Protein AF-A0A961IFQ2-F1 (afdb_monomer)

pLDDT: mean 83.04, std 10.74, range [47.03, 95.12]

Foldseek 3Di:
DDAAFLEEEEEAQADPDDDDGQDDPVVPALHSDPLLQVLVQVLVVLVVDGPRRYHYDHLPPPDDDPVDDDPVNVVVVNVVSLVVVLVCCVVNVRQEYEYEQVRLCVQPNDVVLVCQQQVLDWDWDDGDPDTHIYGYHYGSVVLVVLVVQLVVCVVVVVVVSNVVSVVVSVSRSVSSSVSSVVRVVSGD

Solvent-accessible surface area (backbone atoms only — not comparable to full-atom values): 10394 Å² total; per-residue (Å²): 88,82,40,75,48,41,35,33,37,33,29,46,76,72,77,94,59,96,68,84,84,74,81,89,47,69,92,82,22,92,38,86,36,68,71,28,41,55,47,46,37,56,54,39,43,77,73,79,42,54,67,68,38,36,20,43,44,62,54,64,76,64,84,78,55,87,92,77,63,54,78,66,56,52,57,55,48,53,50,49,42,52,50,55,49,42,53,48,32,64,74,64,57,44,63,33,38,43,24,21,38,61,29,21,29,76,73,59,36,61,70,56,26,51,49,18,40,63,70,49,53,65,46,72,42,81,47,89,99,45,70,39,43,32,36,36,32,72,32,43,64,63,51,51,54,48,54,51,50,33,52,54,24,56,77,68,67,37,62,69,61,26,54,52,44,52,53,52,51,53,51,51,52,50,36,48,49,50,37,51,50,56,56,48,67,75,74,110

Radius of gyration: 17.1 Å; Cα contacts (8 Å, |Δi|>4): 254; chains: 1; bounding box: 49×33×41 Å

Secondary structure (DSSP, 8-state):
---SSSEEEEE--S-SSS-PPPPP-TTT-SSSSHHHHHHHHHHHHTTT--GGGSEEEETT-S---TTT--HHHHHHHHHHHHHHHHHHHHHTT--EEEEEHHHHHHHH-HHHHHHHHHH---EEEEETTEEEEEEEE--HHHHHHHHHHHHHHHHTT-HHHHHHHHHHHHHHHHHHHHHHHHHHHTT-

Sequence (188 aa):
RSGRLPVLVLLHNGLLAPGPARLDRSEQFVFGSREEDELFERMVSAVGKTPGDFHFQEYTACHFNADRSLPEDWNERGRNCLTHLNDTIVRENIRLLLVTGPAAVLLLGEEKAHAMATGGEGIRLPLGDGEIPAMAIRSPAALLALENKRRRAGERGNESAYKQIVGQEKVIKKSIVSALRQALQAVE

Nearest PDB structures (foldseek):
  6ajs-assembly1_A  TM=6.721E-01  e=6.226E-05  Mycolicibacterium smegmatis MC2 155
  6l6s-assembly2_B  TM=6.570E-01  e=4.017E-05  Mycolicibacterium smegmatis MC2 155
  8iiq-assembly1_A  TM=6.444E-01  e=7.997E-05  Mycolicibacterium smegmatis MC2 155
  6l6s-assembly1_A  TM=5.651E-01  e=4.277E-05  Mycolicibacterium smegmatis MC2 155
  8iit-assembly1_A  TM=6.177E-01  e=2.468E-04  Mycolicibacterium smegmatis MC2 155

Structure (mmCIF, N/CA/C/O backbone):
data_AF-A0A961IFQ2-F1
#
_entry.id   AF-A0A961IFQ2-F1
#
loop_
_atom_site.group_PDB
_atom_site.id
_atom_site.type_symbol
_atom_site.label_atom_id
_atom_site.label_alt_id
_atom_site.label_comp_id
_atom_site.label_asym_id
_atom_site.label_entity_id
_atom_site.label_seq_id
_atom_site.pdbx_PDB_ins_code
_atom_site.Cartn_x
_atom_site.Cartn_y
_atom_site.Cartn_z
_atom_site.occupancy
_atom_site.B_iso_or_equiv
_atom_site.auth_seq_id
_atom_site.auth_comp_id
_atom_site.auth_asym_id
_atom_site.auth_atom_id
_atom_site.pdbx_PDB_model_num
ATOM 1 N N . ARG A 1 1 ? -2.052 -10.220 9.782 1.00 83.62 1 ARG A N 1
ATOM 2 C CA . ARG A 1 1 ? -0.877 -10.392 10.679 1.00 83.62 1 ARG A CA 1
ATOM 3 C C . ARG A 1 1 ? -0.863 -9.225 11.661 1.00 83.62 1 ARG A C 1
ATOM 5 O O . ARG A 1 1 ? -1.119 -8.116 11.207 1.00 83.62 1 ARG A O 1
ATOM 12 N N . SER A 1 2 ? -0.633 -9.456 12.954 1.00 88.06 2 SER A N 1
ATOM 13 C CA . SER A 1 2 ? -0.650 -8.381 13.963 1.00 88.06 2 SER A CA 1
ATOM 14 C C . SER A 1 2 ? 0.715 -7.706 14.102 1.00 88.06 2 SER A C 1
ATOM 16 O O . SER A 1 2 ? 1.742 -8.372 13.962 1.00 88.06 2 SER A O 1
ATOM 18 N N . GLY A 1 3 ? 0.700 -6.397 14.353 1.00 90.12 3 GLY A N 1
ATOM 19 C CA . GLY A 1 3 ? 1.873 -5.561 14.598 1.00 90.12 3 GLY A CA 1
ATOM 20 C C . GLY A 1 3 ? 1.846 -4.931 15.989 1.00 90.12 3 GLY A C 1
ATOM 21 O O . GLY A 1 3 ? 1.064 -5.330 16.850 1.00 90.12 3 GLY A O 1
ATOM 22 N N . ARG A 1 4 ? 2.739 -3.963 16.216 1.00 91.06 4 ARG A N 1
ATOM 23 C CA . ARG A 1 4 ? 2.884 -3.255 17.503 1.00 91.06 4 ARG A CA 1
ATOM 24 C C . ARG A 1 4 ? 2.329 -1.835 17.471 1.00 91.06 4 ARG A C 1
ATOM 26 O O . ARG A 1 4 ? 1.892 -1.328 18.498 1.00 91.06 4 ARG A O 1
ATOM 33 N N . LEU A 1 5 ? 2.407 -1.175 16.319 1.00 93.00 5 LEU A N 1
ATOM 34 C CA . LEU A 1 5 ? 1.891 0.172 16.116 1.00 93.00 5 LEU A CA 1
ATOM 35 C C . LEU A 1 5 ? 0.422 0.102 15.709 1.00 93.00 5 LEU A C 1
ATOM 37 O O . LEU A 1 5 ? 0.059 -0.815 14.977 1.00 93.00 5 LEU A O 1
ATOM 41 N N . PRO A 1 6 ? -0.401 1.106 16.050 1.00 93.62 6 PRO A N 1
ATOM 42 C CA . PRO A 1 6 ? -1.802 1.176 15.636 1.00 93.62 6 PRO A CA 1
ATOM 43 C C . PRO A 1 6 ? -1.938 1.588 14.153 1.00 93.62 6 PRO A C 1
ATOM 45 O O . PRO A 1 6 ? -2.713 2.477 13.802 1.00 93.62 6 PRO A O 1
ATOM 48 N N . VAL A 1 7 ? -1.151 0.967 13.273 1.00 93.94 7 VAL A N 1
ATOM 49 C CA . VAL A 1 7 ? -1.106 1.207 11.830 1.00 93.94 7 VAL A CA 1
ATOM 50 C C . VAL A 1 7 ? -1.390 -0.102 11.110 1.00 93.94 7 VAL A C 1
ATOM 52 O O . VAL A 1 7 ? -0.658 -1.083 11.269 1.00 93.94 7 VAL A O 1
ATOM 55 N N . LEU A 1 8 ? -2.433 -0.100 10.284 1.00 94.69 8 LEU A N 1
ATOM 56 C CA . LEU A 1 8 ? -2.810 -1.236 9.453 1.00 94.69 8 LEU A CA 1
ATOM 57 C C . LEU A 1 8 ? -2.408 -0.989 8.004 1.00 94.69 8 LEU A C 1
ATOM 59 O O . LEU A 1 8 ? -2.889 -0.062 7.356 1.00 94.69 8 LEU A O 1
ATOM 63 N N . VAL A 1 9 ? -1.558 -1.863 7.482 1.00 94.25 9 VAL A N 1
ATOM 64 C CA . VAL A 1 9 ? -1.240 -1.946 6.063 1.00 94.25 9 VAL A CA 1
ATOM 65 C C . VAL A 1 9 ? -2.323 -2.760 5.377 1.00 94.25 9 VAL A C 1
ATOM 67 O O . VAL A 1 9 ? -2.429 -3.977 5.559 1.00 94.25 9 VAL A O 1
ATOM 70 N N . LEU A 1 10 ? -3.128 -2.067 4.582 1.00 92.31 10 LEU A N 1
ATOM 71 C CA . LEU A 1 10 ? -4.177 -2.665 3.778 1.00 92.31 10 LEU A CA 1
ATOM 72 C C . LEU A 1 10 ? -3.620 -2.947 2.381 1.00 92.31 10 LEU A C 1
ATOM 74 O O . LEU A 1 10 ? -3.183 -2.036 1.669 1.00 92.31 10 LEU A O 1
ATOM 78 N N . LEU A 1 11 ? -3.584 -4.218 1.997 1.00 91.44 11 LEU A N 1
ATOM 79 C CA . LEU A 1 11 ? -2.934 -4.664 0.766 1.00 91.44 11 LEU A CA 1
ATOM 80 C C . LEU A 1 11 ? -3.844 -5.511 -0.106 1.00 91.44 11 LEU A C 1
ATOM 82 O O . LEU A 1 11 ? -4.874 -5.992 0.353 1.00 91.44 11 LEU A O 1
ATOM 86 N N . HIS A 1 12 ? -3.482 -5.627 -1.383 1.00 86.38 12 HIS A N 1
ATOM 87 C CA . HIS A 1 12 ? -4.129 -6.576 -2.271 1.00 86.38 12 HIS A CA 1
ATOM 88 C C . HIS A 1 12 ? -3.122 -7.290 -3.168 1.00 86.38 12 HIS A C 1
ATOM 90 O O . HIS A 1 12 ? -2.469 -6.652 -3.999 1.00 86.38 12 HIS A O 1
ATOM 96 N N . ASN A 1 13 ? -3.001 -8.605 -2.979 1.00 80.69 13 ASN A N 1
ATOM 97 C CA . ASN A 1 13 ? -2.057 -9.461 -3.706 1.00 80.69 13 ASN A CA 1
ATOM 98 C C . ASN A 1 13 ? -2.638 -10.058 -5.001 1.00 80.69 13 ASN A C 1
ATOM 100 O O . ASN A 1 13 ? -1.896 -10.631 -5.812 1.00 80.69 13 ASN A O 1
ATOM 104 N N . GLY A 1 14 ? -3.952 -9.926 -5.204 1.00 73.00 14 GLY A N 1
ATOM 105 C CA . GLY A 1 14 ? -4.641 -10.378 -6.407 1.00 73.00 14 GLY A CA 1
ATOM 106 C C . GLY A 1 14 ? -4.318 -9.544 -7.648 1.00 73.00 14 GLY A C 1
ATOM 107 O O . GLY A 1 14 ? -3.689 -8.483 -7.601 1.00 73.00 14 GLY A O 1
ATOM 108 N N . LEU A 1 15 ? -4.731 -10.062 -8.804 1.00 66.94 15 LEU A N 1
ATOM 109 C CA . LEU A 1 15 ? -4.627 -9.340 -10.066 1.00 66.94 15 LEU A CA 1
ATOM 110 C C . LEU A 1 15 ? -5.846 -8.430 -10.233 1.00 66.94 15 LEU A C 1
ATOM 112 O O . LEU A 1 15 ? -6.977 -8.901 -10.1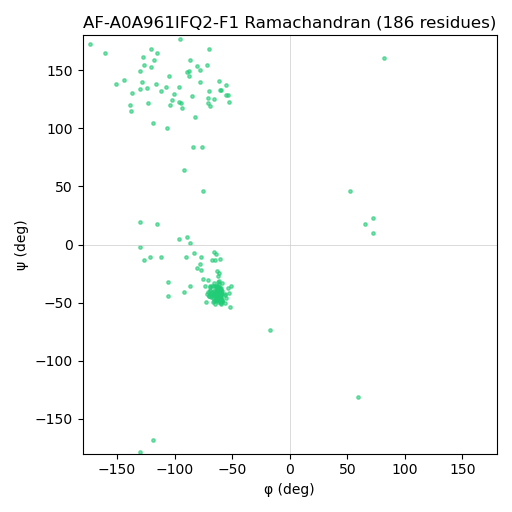91 1.00 66.94 15 LEU A O 1
ATOM 116 N N . LEU A 1 16 ? -5.606 -7.145 -10.503 1.00 65.62 16 LEU A N 1
ATOM 117 C CA . LEU A 1 16 ? -6.666 -6.211 -10.905 1.00 65.62 16 LEU A CA 1
ATOM 118 C C . LEU A 1 16 ? -7.075 -6.366 -12.378 1.00 65.62 16 LEU A C 1
ATOM 120 O O . LEU A 1 16 ? -8.117 -5.865 -12.783 1.00 65.62 16 LEU A O 1
ATOM 124 N N . ALA A 1 17 ? -6.245 -7.031 -13.184 1.00 65.69 17 ALA A N 1
ATOM 125 C CA . ALA A 1 17 ? -6.470 -7.255 -14.608 1.00 65.69 17 ALA A CA 1
ATOM 126 C C . ALA A 1 17 ? -6.509 -8.761 -14.919 1.00 65.69 17 ALA A C 1
ATOM 128 O O . ALA A 1 17 ? -5.850 -9.534 -14.216 1.00 65.69 17 ALA A O 1
ATOM 129 N N . PRO A 1 18 ? -7.216 -9.189 -15.983 1.00 53.72 18 PRO A N 1
ATOM 130 C CA . PRO A 1 18 ? -7.268 -10.590 -16.381 1.00 53.72 18 PRO A CA 1
ATOM 131 C C . PRO A 1 18 ? -5.862 -11.159 -16.593 1.00 53.72 18 PRO A C 1
ATOM 133 O O . PRO A 1 18 ? -5.039 -10.591 -17.312 1.00 53.72 18 PRO A O 1
ATOM 136 N N . GLY A 1 19 ? -5.585 -12.292 -15.962 1.00 63.97 19 GLY A N 1
ATOM 137 C CA . GLY A 1 19 ? -4.300 -12.970 -16.038 1.00 63.97 19 GLY A CA 1
ATOM 138 C C . GLY A 1 19 ? -4.353 -14.320 -15.329 1.00 63.97 19 GLY A C 1
ATOM 139 O O . GLY A 1 19 ? -5.359 -14.639 -14.692 1.00 63.97 19 GLY A O 1
ATOM 140 N N . PRO A 1 20 ? -3.296 -15.139 -15.444 1.00 65.38 20 PRO A N 1
ATOM 141 C CA . PRO A 1 20 ? -3.266 -16.437 -14.789 1.00 65.38 20 PRO A CA 1
ATOM 142 C C . PRO A 1 20 ? -3.396 -16.263 -13.275 1.00 65.38 20 PRO A C 1
ATOM 144 O O . PRO A 1 20 ? -2.703 -15.433 -12.679 1.00 65.38 20 PRO A O 1
ATOM 147 N N . ALA A 1 21 ? -4.278 -17.058 -12.665 1.00 64.19 21 ALA A N 1
ATOM 148 C CA . ALA A 1 21 ? -4.457 -17.068 -11.221 1.00 64.19 21 ALA A CA 1
ATOM 149 C C . ALA A 1 21 ? -3.104 -17.301 -10.535 1.00 64.19 21 ALA A C 1
ATOM 151 O O . ALA A 1 21 ? -2.363 -18.228 -10.876 1.00 64.19 21 ALA A O 1
ATOM 152 N N . ARG A 1 22 ? -2.764 -16.432 -9.582 1.00 66.94 22 ARG A N 1
ATOM 153 C CA . ARG A 1 22 ? -1.567 -16.610 -8.762 1.00 66.94 22 ARG A CA 1
ATOM 154 C C . ARG A 1 22 ? -1.859 -17.651 -7.692 1.00 66.94 22 ARG A C 1
ATOM 156 O O . ARG A 1 22 ? -2.940 -17.657 -7.113 1.00 66.94 22 ARG A O 1
ATOM 163 N N . LEU A 1 23 ? -0.880 -18.515 -7.432 1.00 70.06 23 LEU A N 1
ATOM 164 C CA . LEU A 1 23 ? -0.921 -19.391 -6.267 1.00 70.06 23 LEU A CA 1
ATOM 165 C C . LEU A 1 23 ? -0.974 -18.525 -5.008 1.00 70.06 23 LEU A C 1
ATOM 167 O O . LEU A 1 23 ? -0.188 -17.583 -4.886 1.00 70.06 23 LEU A O 1
ATOM 171 N N . ASP A 1 24 ? -1.873 -18.861 -4.087 1.00 73.81 24 ASP A N 1
ATOM 172 C CA . ASP A 1 24 ? -1.906 -18.225 -2.777 1.00 73.81 24 ASP A CA 1
ATOM 173 C C . ASP A 1 24 ? -0.631 -18.590 -2.003 1.00 73.81 24 ASP A C 1
ATOM 175 O O . ASP A 1 24 ? -0.264 -19.760 -1.876 1.00 73.81 24 ASP A O 1
ATOM 179 N N . ARG A 1 25 ? 0.085 -17.561 -1.552 1.00 78.25 25 ARG A N 1
ATOM 180 C CA . ARG A 1 25 ? 1.330 -17.662 -0.778 1.00 78.25 25 ARG A CA 1
ATOM 181 C C . ARG A 1 25 ? 1.284 -16.785 0.473 1.00 78.25 25 ARG A C 1
ATOM 183 O O . ARG A 1 25 ? 2.334 -16.474 1.028 1.00 78.25 25 ARG A O 1
ATOM 190 N N . SER A 1 26 ? 0.091 -16.394 0.917 1.00 75.69 26 SER A N 1
ATOM 191 C CA . SER A 1 26 ? -0.128 -15.496 2.061 1.00 75.69 26 SER A CA 1
ATOM 192 C C . SER A 1 26 ? 0.409 -16.041 3.396 1.00 75.69 26 SER A C 1
ATOM 194 O O . SER A 1 26 ? 0.777 -15.272 4.293 1.00 75.69 26 SER A O 1
ATOM 196 N N . GLU A 1 27 ? 0.535 -17.366 3.523 1.00 81.19 27 GLU A N 1
ATOM 197 C CA . GLU A 1 27 ? 1.208 -18.009 4.660 1.00 81.19 27 GLU A CA 1
ATOM 198 C C . GLU A 1 27 ? 2.730 -17.799 4.642 1.00 81.19 27 GLU A C 1
ATOM 200 O O . GLU A 1 27 ? 3.359 -17.712 5.694 1.00 81.19 27 GLU A O 1
ATOM 205 N N . GLN A 1 28 ? 3.332 -17.675 3.455 1.00 85.38 28 GLN A N 1
ATOM 206 C CA . GLN A 1 28 ? 4.782 -17.541 3.284 1.00 85.38 28 GLN A CA 1
ATOM 207 C C . GLN A 1 28 ? 5.217 -16.074 3.261 1.00 85.38 28 GLN A C 1
ATOM 209 O O . GLN A 1 28 ? 6.208 -15.711 3.891 1.00 85.38 28 GLN A O 1
ATOM 214 N N . PHE A 1 29 ? 4.452 -15.221 2.584 1.00 87.94 29 PHE A N 1
ATOM 215 C CA . PHE A 1 29 ? 4.799 -13.826 2.319 1.00 87.94 29 PHE A CA 1
ATOM 216 C C . PHE A 1 29 ? 3.639 -12.905 2.689 1.00 87.94 29 PHE A C 1
ATOM 218 O O . PHE A 1 29 ? 2.476 -13.311 2.650 1.00 87.94 29 PHE A O 1
ATOM 225 N N . VAL A 1 30 ? 3.947 -11.676 3.102 1.00 87.50 30 VAL A N 1
ATOM 226 C CA . VAL A 1 30 ? 2.910 -10.651 3.319 1.00 87.50 30 VAL A CA 1
ATOM 227 C C . VAL A 1 30 ? 2.387 -10.166 1.973 1.00 87.50 30 VAL A C 1
ATOM 229 O O . VAL A 1 30 ? 1.179 -10.091 1.745 1.00 87.50 30 VAL A O 1
ATOM 232 N N . PHE A 1 31 ? 3.321 -9.833 1.094 1.00 86.75 31 PHE A N 1
ATOM 233 C CA . PHE A 1 31 ? 3.086 -9.435 -0.278 1.00 86.75 31 PHE A CA 1
ATOM 234 C C . PHE A 1 31 ? 3.221 -10.647 -1.209 1.00 86.75 31 PHE A C 1
ATOM 236 O O . PHE A 1 31 ? 3.543 -11.751 -0.778 1.00 86.75 31 PHE A O 1
ATOM 243 N N . GLY A 1 32 ? 2.967 -10.480 -2.506 1.00 84.38 32 GLY A N 1
ATOM 244 C CA . GLY A 1 32 ? 2.880 -11.604 -3.448 1.00 84.38 32 GLY A CA 1
ATOM 245 C C . GLY A 1 32 ? 4.176 -12.410 -3.648 1.00 84.38 32 GLY A C 1
ATOM 246 O O . GLY A 1 32 ? 4.150 -13.448 -4.317 1.00 84.38 32 GLY A O 1
ATOM 247 N N . SER A 1 33 ? 5.311 -11.951 -3.108 1.00 88.44 33 SER A N 1
ATOM 248 C CA . SER A 1 33 ? 6.632 -12.569 -3.258 1.00 88.44 33 SER A CA 1
ATOM 249 C C . SER A 1 33 ? 7.623 -12.130 -2.170 1.00 88.44 33 SER A C 1
ATOM 251 O O . SER A 1 33 ? 7.426 -11.112 -1.506 1.00 88.44 33 SER A O 1
ATOM 253 N N . ARG A 1 34 ? 8.737 -12.868 -2.030 1.00 91.31 34 ARG A N 1
ATOM 254 C CA . ARG A 1 34 ? 9.847 -12.493 -1.136 1.00 91.31 34 ARG A CA 1
ATOM 255 C C . ARG A 1 34 ? 10.439 -11.137 -1.517 1.00 91.31 34 ARG A C 1
ATOM 257 O O . ARG A 1 34 ? 10.715 -10.331 -0.636 1.00 91.31 34 ARG A O 1
ATOM 264 N N . GLU A 1 35 ? 10.630 -10.873 -2.809 1.00 90.38 35 GLU A N 1
ATOM 265 C CA . GLU A 1 35 ? 11.201 -9.606 -3.268 1.00 90.38 35 GLU A CA 1
ATOM 266 C C . GLU A 1 35 ? 10.315 -8.408 -2.898 1.00 90.38 35 GLU A C 1
ATOM 268 O O . GLU A 1 35 ? 10.823 -7.312 -2.646 1.00 90.38 35 GLU A O 1
ATOM 273 N N . GLU A 1 36 ? 8.993 -8.603 -2.866 1.00 91.25 36 GLU A N 1
ATOM 274 C CA . GLU A 1 36 ? 8.044 -7.578 -2.428 1.00 91.25 36 GLU A CA 1
ATOM 275 C C . GLU A 1 36 ? 8.145 -7.322 -0.919 1.00 91.25 36 GLU A C 1
ATOM 277 O O . GLU A 1 36 ? 8.208 -6.158 -0.515 1.00 91.25 36 GLU A O 1
ATOM 282 N N . ASP A 1 37 ? 8.235 -8.379 -0.104 1.00 92.38 37 ASP A N 1
ATOM 283 C CA . ASP A 1 37 ? 8.445 -8.280 1.349 1.00 92.38 37 ASP A CA 1
ATOM 284 C C . ASP A 1 37 ? 9.764 -7.555 1.678 1.00 92.38 37 ASP A C 1
ATOM 286 O O . ASP A 1 37 ? 9.768 -6.588 2.444 1.00 92.38 37 ASP A O 1
ATOM 290 N N . GLU A 1 38 ? 10.873 -7.948 1.042 1.00 93.75 38 GLU A N 1
ATOM 291 C CA . GLU A 1 38 ? 12.191 -7.317 1.221 1.00 93.75 38 GLU A CA 1
ATOM 292 C C . GLU A 1 38 ? 12.187 -5.843 0.800 1.00 93.75 38 GLU A C 1
ATOM 294 O O . GLU A 1 38 ? 12.867 -4.998 1.388 1.00 93.75 38 GLU A O 1
ATOM 299 N N . LEU A 1 39 ? 11.445 -5.502 -0.255 1.00 91.38 39 LEU A N 1
ATOM 300 C CA . LEU A 1 39 ? 11.323 -4.116 -0.680 1.00 91.38 39 LEU A CA 1
ATOM 301 C C . LEU A 1 39 ? 10.510 -3.295 0.327 1.00 91.38 39 LEU A C 1
ATOM 303 O O . LEU A 1 39 ? 10.903 -2.165 0.636 1.00 91.38 39 LEU A O 1
ATOM 307 N N . PHE A 1 40 ? 9.411 -3.843 0.846 1.00 92.44 40 PHE A N 1
ATOM 308 C CA . PHE A 1 40 ? 8.638 -3.185 1.894 1.00 92.44 40 PHE A CA 1
ATOM 309 C C . PHE A 1 40 ? 9.485 -2.963 3.152 1.00 92.44 40 PHE A C 1
ATOM 311 O O . PHE A 1 40 ? 9.482 -1.862 3.703 1.00 92.44 40 PHE A O 1
ATOM 318 N N . GLU A 1 41 ? 10.283 -3.955 3.551 1.00 94.44 41 GLU A N 1
ATOM 319 C CA . GLU A 1 41 ? 11.233 -3.840 4.660 1.00 94.44 41 GLU A CA 1
ATOM 320 C C . GLU A 1 41 ? 12.200 -2.664 4.470 1.00 94.44 41 GLU A C 1
ATOM 322 O O . GLU A 1 41 ? 12.358 -1.846 5.380 1.00 94.44 41 GLU A O 1
ATOM 327 N N . ARG A 1 42 ? 12.784 -2.502 3.273 1.00 91.75 42 ARG A N 1
ATOM 328 C CA . ARG A 1 42 ? 13.652 -1.349 2.966 1.00 91.75 42 ARG A CA 1
ATOM 329 C C . ARG A 1 42 ? 12.922 -0.011 3.092 1.00 91.75 42 ARG A C 1
ATOM 331 O O . ARG A 1 42 ? 13.520 0.968 3.538 1.00 91.75 42 ARG A O 1
ATOM 338 N N . MET A 1 43 ? 11.650 0.053 2.693 1.00 89.75 43 MET A N 1
ATOM 339 C CA . MET A 1 43 ? 10.849 1.280 2.781 1.00 89.75 43 MET A CA 1
ATOM 340 C C . MET A 1 43 ? 10.601 1.697 4.229 1.00 89.75 43 MET A C 1
ATOM 342 O O . MET A 1 43 ? 10.811 2.860 4.570 1.00 89.75 43 MET A O 1
ATOM 346 N N . VAL A 1 44 ? 10.173 0.763 5.080 1.00 92.00 44 VAL A N 1
ATOM 347 C CA . VAL A 1 44 ? 9.870 1.068 6.487 1.00 92.00 44 VAL A CA 1
ATOM 348 C C . VAL A 1 44 ? 11.140 1.248 7.324 1.00 92.00 44 VAL A C 1
ATOM 350 O O . VAL A 1 44 ? 11.175 2.093 8.218 1.00 92.00 44 VAL A O 1
ATOM 353 N N . SER A 1 45 ? 12.234 0.574 6.958 1.00 93.69 45 SER A N 1
ATOM 354 C CA . SER A 1 45 ? 13.549 0.784 7.580 1.00 93.69 45 SER A CA 1
ATOM 355 C C . SER A 1 45 ? 14.065 2.212 7.382 1.00 93.69 45 SER A C 1
ATOM 357 O O . SER A 1 45 ? 14.711 2.766 8.269 1.00 93.69 45 SER A O 1
ATOM 359 N N . ALA A 1 46 ? 13.722 2.868 6.265 1.00 90.38 46 ALA A N 1
ATOM 360 C CA . ALA A 1 46 ? 14.094 4.264 6.008 1.00 90.38 46 ALA A CA 1
ATOM 361 C C . ALA A 1 46 ? 13.446 5.275 6.982 1.00 90.38 46 ALA A C 1
ATOM 363 O O . ALA A 1 46 ? 13.856 6.441 7.037 1.00 90.38 46 ALA A O 1
ATOM 364 N N . VAL A 1 47 ? 12.440 4.838 7.744 1.00 91.19 47 VAL A N 1
ATOM 365 C CA . VAL A 1 47 ? 11.794 5.606 8.819 1.00 91.19 47 VAL A CA 1
ATOM 366 C C . VAL A 1 47 ? 12.017 4.975 10.199 1.00 91.19 47 VAL A C 1
ATOM 368 O O . VAL A 1 47 ? 11.316 5.311 11.147 1.00 91.19 47 VAL A O 1
ATOM 371 N N . GLY A 1 48 ? 13.006 4.082 10.327 1.00 92.50 48 GLY A N 1
ATOM 372 C CA . GLY A 1 48 ? 13.376 3.459 11.599 1.00 92.50 48 GLY A CA 1
ATOM 373 C C . GLY A 1 48 ? 12.370 2.427 12.112 1.00 92.50 48 GLY A C 1
ATOM 374 O O . GLY A 1 48 ? 12.328 2.179 13.314 1.00 92.50 48 GLY A O 1
ATOM 375 N N . LYS A 1 49 ? 11.546 1.849 11.229 1.00 94.00 49 LYS A N 1
ATOM 376 C CA . LYS A 1 49 ? 10.569 0.804 11.562 1.00 94.00 49 LYS A CA 1
ATOM 377 C C . LYS A 1 49 ? 10.909 -0.512 10.865 1.00 94.00 49 LYS A C 1
ATOM 379 O O . LYS A 1 49 ? 11.679 -0.556 9.912 1.00 94.00 49 LYS A O 1
ATOM 384 N N . THR A 1 50 ? 10.287 -1.582 11.328 1.00 94.56 50 THR A N 1
ATOM 385 C CA . THR A 1 50 ? 10.372 -2.941 10.788 1.00 94.56 50 THR A CA 1
ATOM 386 C C . THR A 1 50 ? 8.994 -3.396 10.310 1.00 94.56 50 THR A C 1
ATOM 388 O O . THR A 1 50 ? 7.987 -2.874 10.789 1.00 94.56 50 THR A O 1
ATOM 391 N N . PRO A 1 51 ? 8.886 -4.390 9.411 1.00 92.31 51 PRO A N 1
ATOM 392 C CA . PRO A 1 51 ? 7.584 -4.930 9.023 1.00 92.31 51 PRO A CA 1
ATOM 393 C C . PRO A 1 51 ? 6.743 -5.389 10.223 1.00 92.31 51 PRO A C 1
ATOM 395 O O . PRO A 1 51 ? 5.549 -5.123 10.256 1.00 92.31 51 PRO A O 1
ATOM 398 N N . GLY A 1 52 ? 7.362 -5.984 11.251 1.00 93.19 52 GLY A N 1
ATOM 399 C CA . GLY A 1 52 ? 6.672 -6.428 12.472 1.00 93.19 52 GLY A CA 1
ATOM 400 C C . GLY A 1 52 ? 6.087 -5.305 13.339 1.00 93.19 52 GLY A C 1
ATOM 401 O O . GLY A 1 52 ? 5.395 -5.582 14.315 1.00 93.19 52 GLY A O 1
ATOM 402 N N . ASP A 1 53 ? 6.349 -4.039 13.013 1.00 94.06 53 ASP A N 1
ATOM 403 C CA . ASP A 1 53 ? 5.686 -2.907 13.660 1.00 94.06 53 ASP A CA 1
ATOM 404 C C . ASP A 1 53 ? 4.263 -2.686 13.146 1.00 94.06 53 ASP A C 1
ATOM 406 O O . ASP A 1 53 ? 3.455 -2.112 13.867 1.00 94.06 53 ASP A O 1
ATOM 410 N N . PHE A 1 54 ? 3.930 -3.169 11.950 1.00 94.56 54 PHE A N 1
ATOM 411 C CA . PHE A 1 54 ? 2.662 -2.887 11.287 1.00 94.56 54 PHE A CA 1
ATOM 412 C C . PHE A 1 54 ? 1.711 -4.084 11.341 1.00 94.56 54 PHE A C 1
ATOM 414 O O . PHE A 1 54 ? 2.132 -5.238 11.241 1.00 94.56 54 PHE A O 1
ATOM 421 N N . HIS A 1 55 ? 0.411 -3.815 11.452 1.00 95.12 55 HIS A N 1
ATOM 422 C CA . HIS A 1 55 ? -0.604 -4.829 11.176 1.00 95.12 55 HIS A CA 1
ATOM 423 C C . HIS A 1 55 ? -0.764 -4.961 9.660 1.00 95.12 55 HIS A C 1
ATOM 425 O O . HIS A 1 55 ? -0.590 -3.993 8.927 1.00 95.12 55 HIS A O 1
ATOM 431 N N . PHE A 1 56 ? -1.135 -6.145 9.182 1.00 93.00 56 PHE A N 1
ATOM 432 C CA . PHE A 1 56 ? -1.394 -6.399 7.765 1.00 93.00 56 PHE A CA 1
ATOM 433 C C . PHE A 1 56 ? -2.727 -7.098 7.578 1.00 93.00 56 PHE A C 1
ATOM 435 O O . PHE A 1 56 ? -2.996 -8.109 8.242 1.00 93.00 56 PHE A O 1
ATOM 442 N N . GLN A 1 57 ? -3.503 -6.602 6.623 1.00 91.00 57 GLN A N 1
ATOM 443 C CA . GLN A 1 57 ? -4.750 -7.205 6.183 1.00 91.00 57 GLN A CA 1
ATOM 444 C C . GLN A 1 57 ? -4.820 -7.166 4.656 1.00 91.00 57 GLN A C 1
ATOM 446 O O . GLN A 1 57 ? -4.616 -6.125 4.033 1.00 91.00 57 GLN A O 1
ATOM 451 N N . GLU A 1 58 ? -5.127 -8.315 4.063 1.00 87.50 58 GLU A N 1
ATOM 452 C CA . GLU A 1 58 ? -5.546 -8.406 2.668 1.00 87.50 58 GLU A CA 1
ATOM 453 C C . GLU A 1 58 ? -6.961 -7.819 2.563 1.00 87.50 58 GLU A C 1
ATOM 455 O O . GLU A 1 58 ? -7.878 -8.261 3.258 1.00 87.50 58 GLU A O 1
ATOM 460 N N . TYR A 1 59 ? -7.138 -6.797 1.725 1.00 81.75 59 TYR A N 1
ATOM 461 C CA . TYR A 1 59 ? -8.421 -6.118 1.548 1.00 81.75 59 TYR A CA 1
ATOM 462 C C . TYR A 1 59 ? -9.472 -7.080 0.998 1.00 81.75 59 TYR A C 1
ATOM 464 O O . TYR A 1 59 ? -10.598 -7.139 1.489 1.00 81.75 59 TYR A O 1
ATOM 472 N N . THR A 1 60 ? -9.077 -7.904 0.027 1.00 72.06 60 THR A N 1
ATOM 473 C CA . THR A 1 60 ? -9.919 -8.966 -0.515 1.00 72.06 60 THR A CA 1
ATOM 474 C C . THR A 1 60 ? -9.685 -10.274 0.243 1.00 72.06 60 THR A C 1
ATOM 476 O O . THR A 1 60 ? -9.276 -11.273 -0.339 1.00 72.06 60 THR A O 1
ATOM 479 N N . ALA A 1 61 ? -10.002 -10.326 1.538 1.00 54.44 61 ALA A N 1
ATOM 480 C CA . ALA A 1 61 ? -10.334 -11.620 2.164 1.00 54.44 61 ALA A CA 1
ATOM 481 C C . ALA A 1 61 ? -11.573 -12.272 1.489 1.00 54.44 61 ALA A C 1
ATOM 483 O O . ALA A 1 61 ? -11.883 -13.447 1.662 1.00 54.44 61 ALA A O 1
ATOM 484 N N . CYS A 1 62 ? -12.272 -11.487 0.671 1.00 55.78 62 CYS A N 1
ATOM 485 C CA . CYS A 1 62 ? -13.345 -11.857 -0.223 1.00 55.78 62 CYS A CA 1
ATOM 486 C C . CYS A 1 62 ? -12.765 -12.554 -1.483 1.00 55.78 62 CYS A C 1
ATOM 488 O O . CYS A 1 62 ? -12.537 -11.900 -2.498 1.00 55.78 62 CYS A O 1
ATOM 490 N N . HIS A 1 63 ? -12.495 -13.870 -1.431 1.00 47.03 63 HIS A N 1
ATOM 491 C CA . HIS A 1 63 ? -12.169 -14.654 -2.636 1.00 47.03 63 HIS A CA 1
ATOM 492 C C . HIS A 1 63 ? -13.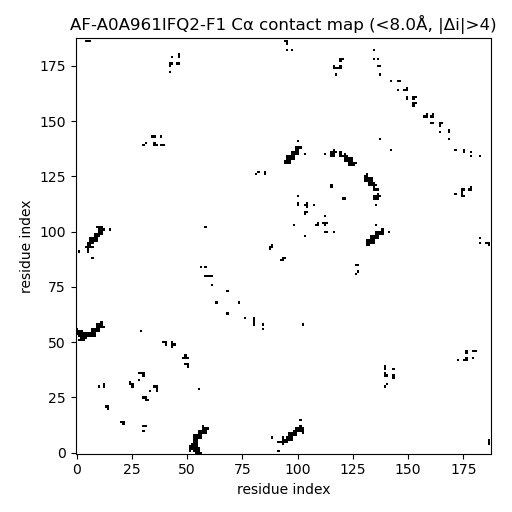256 -14.437 -3.695 1.00 47.03 63 HIS A C 1
ATOM 494 O O . HIS A 1 63 ? -14.438 -14.683 -3.440 1.00 47.03 63 HIS A O 1
ATOM 500 N N . PHE A 1 64 ? -12.854 -13.966 -4.872 1.00 58.69 64 PHE A N 1
ATOM 501 C CA . PHE A 1 64 ? -13.776 -13.583 -5.928 1.00 58.69 64 PHE A CA 1
ATOM 502 C C . PHE A 1 64 ? -13.605 -14.471 -7.159 1.00 58.69 64 PHE A C 1
ATOM 504 O O . PHE A 1 64 ? -12.487 -14.781 -7.569 1.00 58.69 64 PHE A O 1
ATOM 511 N N . ASN A 1 65 ? -14.727 -14.866 -7.755 1.00 53.78 65 ASN A N 1
ATOM 512 C CA . ASN A 1 65 ? -14.762 -15.495 -9.066 1.00 53.78 65 ASN A CA 1
ATOM 513 C C . ASN A 1 65 ? -15.586 -14.595 -9.991 1.00 53.78 65 ASN A C 1
ATOM 515 O O . ASN A 1 65 ? -16.816 -14.549 -9.892 1.00 53.78 65 ASN A O 1
ATOM 519 N N . ALA A 1 66 ? -14.888 -13.870 -10.865 1.00 53.34 66 ALA A N 1
ATOM 520 C CA . ALA A 1 66 ? -15.498 -12.936 -11.807 1.00 53.34 66 ALA A CA 1
ATOM 521 C C . ALA A 1 66 ? -16.427 -13.604 -12.812 1.00 53.34 66 ALA A C 1
ATOM 523 O O . ALA A 1 66 ? -17.366 -12.969 -13.278 1.00 53.34 66 ALA A O 1
ATOM 524 N N . ASP A 1 67 ? -16.238 -14.896 -13.053 1.00 55.38 67 ASP A N 1
ATOM 525 C CA . ASP A 1 67 ? -17.035 -15.646 -14.011 1.00 55.38 67 ASP A CA 1
ATOM 526 C C . ASP A 1 67 ? -18.368 -16.130 -13.413 1.00 55.38 67 ASP A C 1
ATOM 528 O O . ASP A 1 67 ? -19.191 -16.693 -14.132 1.00 55.38 67 ASP A O 1
ATOM 532 N N . ARG A 1 68 ? -18.591 -15.967 -12.095 1.00 56.72 68 ARG A N 1
ATOM 533 C CA . ARG A 1 68 ? -19.733 -16.577 -11.381 1.00 56.72 68 ARG A CA 1
ATOM 534 C C . ARG A 1 68 ? -20.562 -15.643 -10.497 1.00 56.72 68 ARG A C 1
ATOM 536 O O . ARG A 1 68 ? -21.524 -16.123 -9.908 1.00 56.72 68 ARG A O 1
ATOM 543 N N . SER A 1 69 ? -20.208 -14.366 -10.370 1.00 55.97 69 SER A N 1
ATOM 544 C CA . SER A 1 69 ? -20.845 -13.467 -9.389 1.00 55.97 69 SER A CA 1
ATOM 545 C C . SER A 1 69 ? -21.767 -12.438 -10.056 1.00 55.97 69 SER A C 1
ATOM 547 O O . SER A 1 69 ? -21.380 -11.822 -11.052 1.00 55.97 69 SER A O 1
ATOM 549 N N . LEU A 1 70 ? -22.964 -12.229 -9.497 1.00 66.62 70 LEU A N 1
ATOM 550 C CA . LEU A 1 70 ? -23.957 -11.244 -9.948 1.00 66.62 70 LEU A CA 1
ATOM 551 C C . LEU A 1 70 ? -23.719 -9.861 -9.309 1.00 66.62 70 LEU A C 1
ATOM 553 O O . LEU A 1 70 ? -23.091 -9.783 -8.254 1.00 66.62 70 LEU A O 1
ATOM 557 N N . PRO A 1 71 ? -24.220 -8.752 -9.894 1.00 58.91 71 PRO A N 1
ATOM 558 C CA . PRO A 1 71 ? -24.084 -7.395 -9.341 1.00 58.91 71 PRO A CA 1
ATOM 559 C C . PRO A 1 71 ? -24.497 -7.239 -7.868 1.00 58.91 71 PRO A C 1
ATOM 561 O O . PRO A 1 71 ? -23.861 -6.481 -7.135 1.00 58.91 71 PRO A O 1
ATOM 564 N N . GLU A 1 72 ? -25.524 -7.950 -7.396 1.00 63.66 72 GLU A N 1
ATOM 565 C CA . GLU A 1 72 ? -25.913 -7.898 -5.981 1.00 63.66 72 GLU A CA 1
ATOM 566 C C . GLU A 1 72 ? -24.869 -8.555 -5.061 1.00 63.66 72 GLU A C 1
ATOM 568 O O . GLU A 1 72 ? -24.582 -8.018 -3.986 1.00 63.66 72 GLU A O 1
ATOM 573 N N . ASP A 1 73 ? -24.225 -9.639 -5.516 1.00 60.25 73 ASP A N 1
ATOM 574 C CA . ASP A 1 73 ? -23.138 -10.307 -4.788 1.00 60.25 73 ASP A CA 1
ATOM 575 C C . ASP A 1 73 ? -21.952 -9.360 -4.574 1.00 60.25 73 ASP A C 1
ATOM 577 O O . ASP A 1 73 ? -21.286 -9.407 -3.536 1.00 60.25 73 ASP A O 1
ATOM 581 N N . TRP A 1 74 ? -21.697 -8.469 -5.538 1.00 57.78 74 TRP A N 1
ATOM 582 C CA . TRP A 1 74 ? -20.648 -7.453 -5.439 1.00 57.78 74 TRP A CA 1
ATOM 583 C C . TRP A 1 74 ? -20.931 -6.437 -4.331 1.00 57.78 74 TRP A C 1
ATOM 585 O O . TRP A 1 74 ? -20.041 -6.124 -3.537 1.00 57.78 74 TRP A O 1
ATOM 595 N N . ASN A 1 75 ? -22.170 -5.951 -4.236 1.00 64.06 75 ASN A N 1
ATOM 596 C CA . ASN A 1 75 ? -22.564 -4.959 -3.234 1.00 64.06 75 ASN A CA 1
ATOM 597 C C . ASN A 1 75 ? -22.603 -5.546 -1.818 1.00 64.06 75 ASN A C 1
ATOM 599 O O . ASN A 1 75 ? -22.190 -4.900 -0.853 1.00 64.06 75 ASN A O 1
ATOM 603 N N . GLU A 1 76 ? -23.099 -6.772 -1.660 1.00 66.06 76 GLU A N 1
ATOM 604 C CA . GLU A 1 76 ? -23.116 -7.452 -0.364 1.00 66.06 76 GLU A CA 1
ATOM 605 C C . GLU A 1 76 ? -21.707 -7.790 0.123 1.00 66.06 76 GLU A C 1
ATOM 607 O O . GLU A 1 76 ? -21.360 -7.522 1.274 1.00 66.06 76 GLU A O 1
ATOM 612 N N . ARG A 1 77 ? -20.845 -8.289 -0.762 1.00 67.25 77 ARG A N 1
ATOM 613 C CA . ARG A 1 77 ? -19.477 -8.650 -0.380 1.00 67.25 77 ARG A CA 1
ATOM 614 C C . ARG A 1 77 ? -18.595 -7.433 -0.153 1.00 67.25 77 ARG A C 1
ATOM 616 O O . ARG A 1 77 ? -17.802 -7.461 0.781 1.00 67.25 77 ARG A O 1
ATOM 623 N N . GLY A 1 78 ? -18.773 -6.352 -0.916 1.00 68.75 78 GLY A N 1
ATOM 624 C CA . GLY A 1 78 ? -18.116 -5.072 -0.640 1.00 68.75 78 GLY A CA 1
ATOM 625 C C . GLY A 1 78 ? -18.417 -4.566 0.775 1.00 68.75 78 GLY A C 1
ATOM 626 O O . GLY A 1 78 ? -17.498 -4.180 1.497 1.00 68.75 78 GLY A O 1
ATOM 627 N N . ARG A 1 79 ? -19.680 -4.676 1.220 1.00 72.81 79 ARG A N 1
ATOM 628 C CA . ARG A 1 79 ? -20.062 -4.387 2.613 1.00 72.81 79 ARG A CA 1
ATOM 629 C C . ARG A 1 79 ? -19.336 -5.302 3.601 1.00 72.81 79 ARG A C 1
ATOM 631 O O . ARG A 1 79 ? -18.774 -4.799 4.567 1.00 72.81 79 ARG A O 1
ATOM 638 N N . ASN A 1 80 ? -19.255 -6.604 3.325 1.00 76.44 80 ASN A N 1
ATOM 639 C CA . ASN A 1 80 ? -18.559 -7.551 4.203 1.00 76.44 80 ASN A CA 1
ATOM 640 C C . ASN A 1 80 ? -17.057 -7.254 4.330 1.00 76.44 80 ASN A C 1
ATOM 642 O O . ASN A 1 80 ? -16.520 -7.314 5.437 1.00 76.44 80 ASN A O 1
ATOM 646 N N . CYS A 1 81 ? -16.366 -6.894 3.239 1.00 80.38 81 CYS A N 1
ATOM 647 C CA . CYS A 1 81 ? -14.941 -6.562 3.321 1.00 80.38 81 CYS A CA 1
ATOM 648 C C . CYS A 1 81 ? -14.721 -5.299 4.197 1.00 80.38 81 CYS A C 1
ATOM 650 O O . CYS A 1 81 ? -13.775 -5.258 4.988 1.00 80.38 81 CYS A O 1
ATOM 652 N N . LEU A 1 82 ? -15.625 -4.307 4.134 1.00 84.19 82 LEU A N 1
ATOM 653 C CA . LEU A 1 82 ? -15.596 -3.123 5.009 1.00 84.19 82 LEU A CA 1
ATOM 654 C C . LEU A 1 82 ? -15.924 -3.456 6.471 1.00 84.19 82 LEU A C 1
ATOM 656 O O . LEU A 1 82 ? -15.264 -2.933 7.367 1.00 84.19 82 LEU A O 1
ATOM 660 N N . THR A 1 83 ? -16.882 -4.350 6.728 1.00 86.25 83 THR A N 1
ATOM 661 C CA . THR A 1 83 ? -17.179 -4.840 8.084 1.00 86.25 83 THR A CA 1
ATOM 662 C C . THR A 1 83 ? -15.957 -5.515 8.702 1.00 86.25 83 THR A C 1
ATOM 664 O O . THR A 1 83 ? -15.550 -5.148 9.798 1.00 86.25 83 THR A O 1
ATOM 667 N N . HIS A 1 84 ? -15.291 -6.419 7.978 1.00 86.75 84 HIS A N 1
ATOM 668 C CA . HIS A 1 84 ? -14.084 -7.087 8.478 1.00 86.75 84 HIS A CA 1
ATOM 669 C C . HIS A 1 84 ? -12.912 -6.127 8.720 1.00 86.75 84 HIS A C 1
ATOM 671 O O . HIS A 1 84 ? -12.123 -6.318 9.654 1.00 86.75 84 HIS A O 1
ATOM 677 N N . LEU A 1 85 ? -12.773 -5.102 7.875 1.00 89.38 85 LEU A N 1
ATOM 678 C CA . LEU A 1 85 ? -11.815 -4.023 8.098 1.00 89.38 85 LEU A CA 1
ATOM 679 C C . LEU A 1 85 ? -12.151 -3.252 9.381 1.00 89.38 85 LEU A C 1
ATOM 681 O O . LEU A 1 85 ? -11.267 -3.060 10.212 1.00 89.38 85 LEU A O 1
ATOM 685 N N . ASN A 1 86 ? -13.417 -2.877 9.579 1.00 90.88 86 ASN A N 1
ATOM 686 C CA . ASN A 1 86 ? -13.874 -2.187 10.783 1.00 90.88 86 ASN A CA 1
ATOM 687 C C . ASN A 1 86 ? -13.648 -3.022 12.054 1.00 90.88 86 ASN A C 1
ATOM 689 O O . ASN A 1 86 ? -13.100 -2.518 13.031 1.00 90.88 86 ASN A O 1
ATOM 693 N N . ASP A 1 87 ? -13.968 -4.317 12.023 1.00 90.56 87 ASP A N 1
ATOM 694 C CA . ASP A 1 87 ? -13.723 -5.229 13.144 1.00 90.56 87 ASP A CA 1
ATOM 695 C C . ASP A 1 87 ? -12.238 -5.297 13.505 1.00 90.56 87 ASP A C 1
ATOM 697 O O . ASP A 1 87 ? -11.873 -5.326 14.680 1.00 90.56 87 ASP A O 1
ATOM 701 N N . THR A 1 88 ? -11.363 -5.309 12.497 1.00 91.62 88 THR A N 1
ATOM 702 C CA . THR A 1 88 ? -9.911 -5.305 12.711 1.00 91.62 88 THR A CA 1
ATOM 703 C C . THR A 1 88 ? -9.435 -3.974 13.280 1.00 91.62 88 THR A C 1
ATOM 705 O O . THR A 1 88 ? -8.614 -3.972 14.195 1.00 91.62 88 THR A O 1
ATOM 708 N N . ILE A 1 89 ? -9.981 -2.854 12.804 1.00 92.25 89 ILE A N 1
ATOM 709 C CA . ILE A 1 89 ? -9.676 -1.523 13.338 1.00 92.25 89 ILE A CA 1
ATOM 710 C C . ILE A 1 89 ? -10.026 -1.437 14.821 1.00 92.25 89 ILE A C 1
ATOM 712 O O . ILE A 1 89 ? -9.187 -1.017 15.616 1.00 92.25 89 ILE A O 1
ATOM 716 N N . VAL A 1 90 ? -11.227 -1.874 15.199 1.00 92.88 90 VAL A N 1
ATOM 717 C CA . VAL A 1 90 ? -11.687 -1.842 16.592 1.00 92.88 90 VAL A CA 1
ATOM 718 C C . VAL A 1 90 ? -10.873 -2.805 17.454 1.00 92.88 90 VAL A C 1
ATOM 720 O O . VAL A 1 90 ? -10.363 -2.410 18.501 1.00 92.88 90 VAL A O 1
ATOM 723 N N . ARG A 1 91 ? -10.710 -4.058 17.011 1.00 93.19 91 ARG A N 1
ATOM 724 C CA . ARG A 1 91 ? -10.024 -5.110 17.778 1.00 93.19 91 ARG A CA 1
ATOM 725 C C . ARG A 1 91 ? -8.557 -4.785 18.042 1.00 93.19 91 ARG A C 1
ATOM 727 O O . ARG A 1 91 ? -8.078 -5.012 19.147 1.00 93.19 91 ARG A O 1
ATOM 734 N N . GLU A 1 92 ? -7.850 -4.276 17.038 1.00 94.06 92 GLU A N 1
ATOM 735 C CA . GLU A 1 92 ? -6.414 -3.985 17.126 1.00 94.06 92 GLU A CA 1
ATOM 736 C C . GLU A 1 92 ? -6.134 -2.510 17.483 1.00 94.06 92 GLU A C 1
ATOM 738 O O . GLU A 1 92 ? -4.978 -2.094 17.506 1.00 94.06 92 GLU A O 1
ATOM 743 N N . ASN A 1 93 ? -7.176 -1.711 17.763 1.00 92.62 93 ASN A N 1
ATOM 744 C CA . ASN A 1 93 ? -7.086 -0.277 18.070 1.00 92.62 93 ASN A CA 1
ATOM 745 C C . ASN A 1 93 ? -6.292 0.512 17.008 1.00 92.62 93 ASN A C 1
ATOM 747 O O . ASN A 1 93 ? -5.411 1.320 17.321 1.00 92.62 93 ASN A O 1
ATOM 751 N N . ILE A 1 94 ? -6.586 0.250 15.734 1.00 93.88 94 ILE A N 1
ATOM 752 C CA . ILE A 1 94 ? -5.917 0.896 14.604 1.00 93.88 94 ILE A CA 1
ATOM 753 C C . ILE A 1 94 ? -6.334 2.367 14.537 1.00 93.88 94 ILE A C 1
ATOM 755 O O . ILE A 1 94 ? -7.514 2.704 14.573 1.00 93.88 94 ILE A O 1
ATOM 759 N N . ARG A 1 95 ? -5.346 3.248 14.390 1.00 92.94 95 ARG A N 1
ATOM 760 C CA . ARG A 1 95 ? -5.513 4.706 14.299 1.00 92.94 95 ARG A CA 1
ATOM 761 C C . ARG A 1 95 ? -5.175 5.262 12.921 1.00 92.94 95 ARG A C 1
ATOM 763 O O . ARG A 1 95 ? -5.450 6.427 12.652 1.00 92.94 95 ARG A O 1
ATOM 770 N N . LEU A 1 96 ? -4.580 4.442 12.056 1.00 92.94 96 LEU A N 1
ATOM 771 C CA . LEU A 1 96 ? -4.192 4.829 10.709 1.00 92.94 96 LEU A CA 1
ATOM 772 C C . LEU A 1 96 ? -4.211 3.639 9.748 1.00 92.94 96 LEU A C 1
ATOM 774 O O . LEU A 1 96 ? -3.690 2.565 10.058 1.00 92.94 96 LEU A O 1
ATOM 778 N N . LEU A 1 97 ? -4.717 3.873 8.538 1.00 93.31 97 LEU A N 1
ATOM 779 C CA . LEU A 1 97 ? -4.589 2.953 7.412 1.00 93.31 97 LEU A CA 1
ATOM 780 C C . LEU A 1 97 ? -3.475 3.385 6.455 1.00 93.31 97 LEU A C 1
ATOM 782 O O . LEU A 1 97 ? -3.450 4.514 5.965 1.00 93.31 97 LEU A O 1
ATOM 786 N N . LEU A 1 98 ? -2.591 2.450 6.124 1.00 92.69 98 LEU A N 1
ATOM 787 C CA . LEU A 1 98 ? -1.642 2.569 5.026 1.00 92.69 98 LEU A CA 1
ATOM 788 C C . LEU A 1 98 ? -2.099 1.660 3.884 1.00 92.69 98 LEU A C 1
ATOM 790 O O . LEU A 1 98 ? -1.895 0.449 3.910 1.00 92.69 98 LEU A O 1
ATOM 794 N N . VAL A 1 99 ? -2.744 2.235 2.877 1.00 91.75 99 VAL A N 1
ATOM 795 C CA . VAL A 1 99 ? -3.371 1.483 1.790 1.00 91.75 99 VAL A CA 1
ATOM 796 C C . VAL A 1 99 ? -2.409 1.377 0.611 1.00 91.75 99 VAL A C 1
ATOM 798 O O . VAL A 1 99 ? -1.950 2.380 0.065 1.00 91.75 99 VAL A O 1
ATOM 801 N N . THR A 1 100 ? -2.077 0.159 0.199 1.00 89.69 100 THR A N 1
ATOM 802 C CA . THR A 1 100 ? -1.146 -0.060 -0.916 1.00 89.69 100 THR A CA 1
ATOM 803 C C . THR A 1 100 ? -1.875 -0.109 -2.257 1.00 89.69 100 THR A C 1
ATOM 805 O O . THR A 1 100 ? -3.016 -0.558 -2.334 1.00 89.69 100 THR A O 1
ATOM 808 N N . GLY A 1 101 ? -1.192 0.348 -3.314 1.00 83.88 101 GLY A N 1
ATOM 809 C CA . GLY A 1 101 ? -1.682 0.510 -4.693 1.00 83.88 101 GLY A CA 1
ATOM 810 C C . GLY A 1 101 ? -2.969 -0.242 -5.063 1.00 83.88 101 GLY A C 1
ATOM 811 O O . GLY A 1 101 ? -4.003 0.409 -5.184 1.00 83.88 101 GLY A O 1
ATOM 812 N N . PRO A 1 102 ? -2.953 -1.576 -5.238 1.0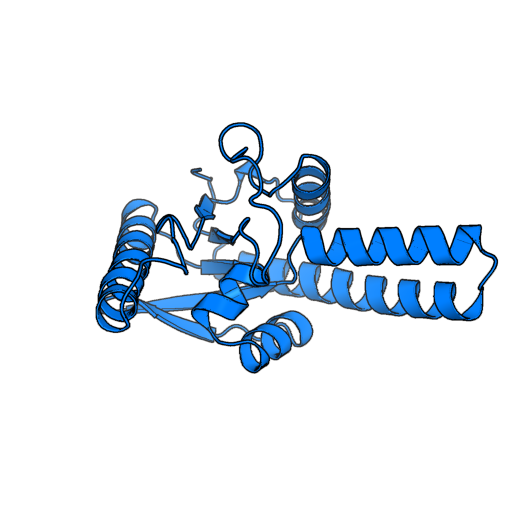0 82.75 102 PRO A N 1
ATOM 813 C CA . PRO A 1 102 ? -4.145 -2.292 -5.683 1.00 82.75 102 PRO A CA 1
ATOM 814 C C . PRO A 1 102 ? -5.336 -2.221 -4.715 1.00 82.75 102 PRO A C 1
ATOM 816 O O . PRO A 1 102 ? -6.465 -2.033 -5.158 1.00 82.75 102 PRO A O 1
ATOM 819 N N . ALA A 1 103 ? -5.097 -2.275 -3.402 1.00 87.31 103 ALA A N 1
ATOM 820 C CA . ALA A 1 103 ? -6.151 -2.077 -2.407 1.00 87.31 103 ALA A CA 1
ATOM 821 C C . ALA A 1 103 ? -6.694 -0.641 -2.439 1.00 87.31 103 ALA A C 1
ATOM 823 O O . ALA A 1 103 ? -7.895 -0.436 -2.295 1.00 87.31 103 ALA A O 1
ATOM 824 N N . ALA A 1 104 ? -5.835 0.353 -2.690 1.00 87.88 104 ALA A N 1
ATOM 825 C CA . ALA A 1 104 ? -6.258 1.747 -2.809 1.00 87.88 104 ALA A CA 1
ATOM 826 C C . ALA A 1 104 ? -7.153 1.956 -4.037 1.00 87.88 104 ALA A C 1
ATOM 828 O O . ALA A 1 104 ? -8.152 2.660 -3.940 1.00 87.88 104 ALA A O 1
ATOM 829 N N . VAL A 1 105 ? -6.839 1.308 -5.164 1.00 85.38 105 VAL A N 1
ATOM 830 C CA . VAL A 1 105 ? -7.685 1.338 -6.368 1.00 85.38 105 VAL A CA 1
ATOM 831 C C . VAL A 1 105 ? -9.047 0.702 -6.092 1.00 85.38 105 VAL A C 1
ATOM 833 O O . VAL A 1 105 ? -10.066 1.291 -6.439 1.00 85.38 105 VAL A O 1
ATOM 836 N N . LEU A 1 106 ? -9.080 -0.457 -5.430 1.00 81.12 106 LEU A N 1
ATOM 837 C CA . LEU A 1 106 ? -10.335 -1.138 -5.089 1.00 81.12 106 LEU A CA 1
ATOM 838 C C . LEU A 1 106 ? -11.193 -0.346 -4.092 1.00 81.12 106 LEU A C 1
ATOM 840 O O . LEU A 1 106 ? -12.416 -0.415 -4.150 1.00 81.12 106 LEU A O 1
ATOM 844 N N . LEU A 1 107 ? -10.561 0.387 -3.175 1.00 83.06 107 LEU A N 1
ATOM 845 C CA . LEU A 1 107 ? -11.249 1.138 -2.127 1.00 83.06 107 LEU A CA 1
ATOM 846 C C . LEU A 1 107 ? -11.684 2.543 -2.574 1.00 83.06 107 LEU A C 1
ATOM 848 O O . LEU A 1 107 ? -12.721 3.028 -2.132 1.00 83.06 107 LEU A O 1
ATOM 852 N N . LEU A 1 108 ? -10.889 3.216 -3.413 1.00 84.25 108 LEU A N 1
ATOM 853 C CA . LEU A 1 108 ? -11.033 4.651 -3.715 1.00 84.25 108 LEU A CA 1
ATOM 854 C C . LEU A 1 108 ? -11.255 4.962 -5.197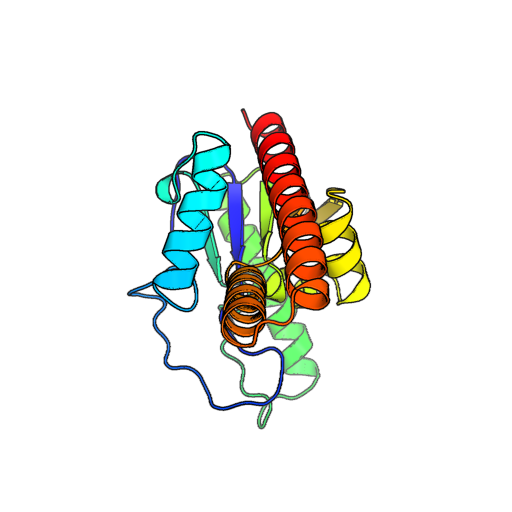 1.00 84.25 108 LEU A C 1
ATOM 856 O O . LEU A 1 108 ? -11.543 6.112 -5.531 1.00 84.25 108 LEU A O 1
ATOM 860 N N . GLY A 1 109 ? -11.082 3.977 -6.077 1.00 83.69 109 GLY A N 1
ATOM 861 C CA . GLY A 1 109 ? -10.981 4.186 -7.517 1.00 83.69 109 GLY A CA 1
ATOM 862 C C . GLY A 1 109 ? -9.578 4.612 -7.964 1.00 83.69 109 GLY A C 1
ATOM 863 O O . GLY A 1 109 ? -8.752 5.085 -7.180 1.00 83.69 109 GLY A O 1
ATOM 864 N N . GLU A 1 110 ? -9.302 4.431 -9.257 1.00 82.62 110 GLU A N 1
ATOM 865 C CA . GLU A 1 110 ? -7.967 4.601 -9.843 1.00 82.62 110 GLU A CA 1
ATOM 866 C C . GLU A 1 110 ? -7.425 6.033 -9.723 1.00 82.62 110 GLU A C 1
ATOM 868 O O . GLU A 1 110 ? -6.308 6.222 -9.236 1.00 82.62 110 GLU A O 1
ATOM 873 N N . GLU A 1 111 ? -8.215 7.043 -10.107 1.00 83.94 111 GLU A N 1
ATOM 874 C CA . GLU A 1 111 ? -7.774 8.445 -10.090 1.00 83.94 111 GLU A CA 1
ATOM 875 C C . GLU A 1 111 ? -7.385 8.905 -8.682 1.00 83.94 111 GLU A C 1
ATOM 877 O O . GLU A 1 111 ? -6.289 9.432 -8.468 1.00 83.94 111 GLU A O 1
ATOM 882 N N . LYS A 1 112 ? -8.255 8.652 -7.697 1.00 84.25 112 LYS A N 1
ATOM 883 C CA . LYS A 1 112 ? -8.032 9.067 -6.309 1.00 84.25 112 LYS A CA 1
ATOM 884 C C . LYS A 1 112 ? -6.863 8.315 -5.678 1.00 84.25 112 LYS A C 1
ATOM 886 O O . LYS A 1 112 ? -6.026 8.934 -5.020 1.00 84.25 112 LYS A O 1
ATOM 891 N N . ALA A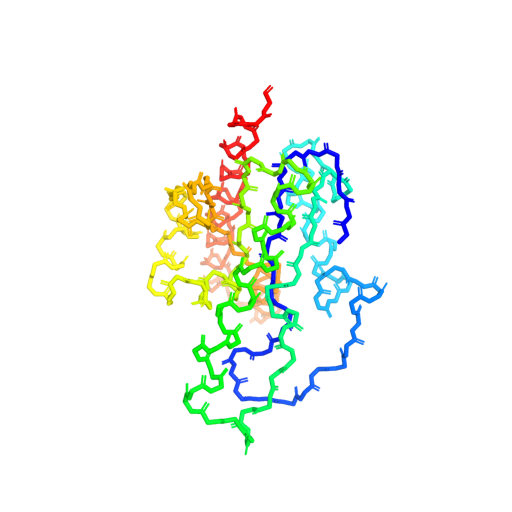 1 113 ? -6.753 7.009 -5.926 1.00 85.50 113 ALA A N 1
ATOM 892 C CA . ALA A 1 113 ? -5.619 6.215 -5.465 1.00 85.50 113 ALA A CA 1
ATOM 893 C C . ALA A 1 113 ? -4.289 6.740 -6.032 1.00 85.50 113 ALA A C 1
ATOM 895 O O . ALA A 1 113 ? -3.299 6.8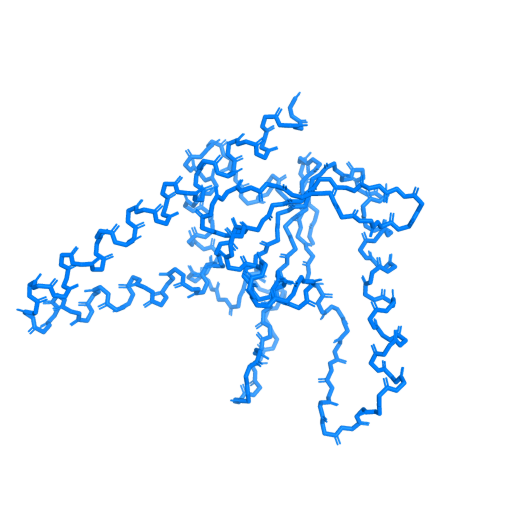39 -5.302 1.00 85.50 113 ALA A O 1
ATOM 896 N N . HIS A 1 114 ? -4.260 7.116 -7.315 1.00 83.50 114 HIS A N 1
ATOM 897 C CA . HIS A 1 114 ? -3.062 7.658 -7.952 1.00 83.50 114 HIS A CA 1
ATOM 898 C C . HIS A 1 114 ? -2.678 9.037 -7.405 1.00 83.50 114 HIS A C 1
ATOM 900 O O . HIS A 1 114 ? -1.503 9.271 -7.099 1.00 83.50 114 HIS A O 1
ATOM 906 N N . ALA A 1 115 ? -3.655 9.933 -7.250 1.00 82.56 115 ALA A N 1
ATOM 907 C CA . ALA A 1 115 ? -3.441 11.265 -6.692 1.00 82.56 115 ALA A CA 1
ATOM 908 C C . ALA A 1 115 ? -2.856 11.179 -5.275 1.00 82.56 115 ALA A C 1
ATOM 910 O O . ALA A 1 115 ? -1.820 11.777 -4.994 1.00 82.56 115 ALA A O 1
ATOM 911 N N . MET A 1 116 ? -3.430 10.335 -4.414 1.00 82.44 116 MET A N 1
ATOM 912 C CA . MET A 1 116 ? -2.933 10.151 -3.048 1.00 82.44 116 MET A CA 1
ATOM 913 C C . MET A 1 116 ? -1.533 9.526 -3.009 1.00 82.44 116 MET A C 1
ATOM 915 O O . MET A 1 116 ? -0.655 10.017 -2.303 1.00 82.44 116 MET A O 1
ATOM 919 N N . ALA A 1 117 ? -1.280 8.492 -3.819 1.00 80.12 117 ALA A N 1
ATOM 920 C CA . ALA A 1 117 ? 0.019 7.818 -3.858 1.00 80.12 117 ALA A CA 1
ATOM 921 C C . ALA A 1 117 ? 1.157 8.684 -4.431 1.00 80.12 117 ALA A C 1
ATOM 923 O O . ALA A 1 117 ? 2.326 8.301 -4.334 1.00 80.12 117 ALA A O 1
ATOM 924 N N . THR A 1 118 ? 0.835 9.812 -5.071 1.00 74.25 118 THR A N 1
ATOM 925 C CA . THR A 1 118 ? 1.815 10.752 -5.635 1.00 74.25 118 THR A CA 1
ATOM 926 C C . THR A 1 118 ? 1.939 12.026 -4.804 1.00 74.25 118 THR A C 1
ATOM 928 O O . THR A 1 118 ? 3.067 12.434 -4.518 1.00 74.25 118 THR A O 1
ATOM 931 N N . GLY A 1 119 ? 0.816 12.609 -4.378 1.00 68.88 119 GLY A N 1
ATOM 932 C CA . GLY A 1 119 ? 0.754 13.844 -3.593 1.00 68.88 119 GLY A CA 1
ATOM 933 C C . GLY A 1 119 ? 1.016 13.665 -2.097 1.00 68.88 119 GLY A C 1
ATOM 934 O O . GLY A 1 119 ? 1.393 14.626 -1.436 1.00 68.88 119 GLY A O 1
ATOM 935 N N . GLY A 1 120 ? 0.865 12.449 -1.560 1.00 67.38 120 GLY A N 1
ATOM 936 C CA . GLY A 1 120 ? 1.044 12.180 -0.129 1.00 67.38 120 GLY A CA 1
ATOM 937 C C . GLY A 1 120 ? -0.085 12.727 0.749 1.00 67.38 120 GLY A C 1
ATOM 938 O O . GLY A 1 120 ? 0.040 12.720 1.969 1.00 67.38 120 GLY A O 1
ATOM 939 N N . GLU A 1 121 ? -1.184 13.191 0.153 1.00 73.12 121 GLU A N 1
ATOM 940 C CA . GLU A 1 121 ? -2.353 13.659 0.892 1.00 73.12 121 GLU A CA 1
ATOM 941 C C . GLU A 1 121 ? -3.084 12.475 1.539 1.00 73.12 121 GLU A C 1
ATOM 943 O O . GLU A 1 121 ? -3.432 11.487 0.884 1.00 73.12 121 GLU A O 1
ATOM 948 N N . GLY A 1 122 ? -3.295 12.574 2.852 1.00 80.00 122 GLY A N 1
ATOM 949 C CA . GLY A 1 122 ? -4.143 11.654 3.598 1.00 80.00 122 GLY A CA 1
ATOM 950 C C . GLY A 1 122 ? -5.619 12.014 3.452 1.00 80.00 122 GLY A C 1
ATOM 951 O O . GLY A 1 122 ? -5.979 13.172 3.249 1.00 80.00 122 GLY A O 1
ATOM 952 N N . ILE A 1 123 ? -6.485 11.019 3.599 1.00 87.31 123 ILE A N 1
ATOM 953 C CA . ILE A 1 123 ? -7.936 11.199 3.679 1.00 87.31 123 ILE A CA 1
ATOM 954 C C . ILE A 1 123 ? -8.449 10.655 5.004 1.00 87.31 123 ILE A C 1
ATOM 956 O O . ILE A 1 123 ? -7.756 9.925 5.711 1.00 87.31 123 ILE A O 1
ATOM 960 N N . ARG A 1 124 ? -9.700 10.974 5.312 1.00 88.62 124 ARG A N 1
ATOM 961 C CA . ARG A 1 124 ? -10.465 10.274 6.334 1.00 88.62 124 ARG A CA 1
ATOM 962 C C . ARG A 1 124 ? -11.433 9.323 5.653 1.00 88.62 124 ARG A C 1
ATOM 964 O O . ARG A 1 124 ? -12.176 9.732 4.763 1.00 88.62 124 ARG A O 1
ATOM 971 N N . LEU A 1 125 ? -11.348 8.047 6.010 1.00 87.88 125 LEU A N 1
ATOM 972 C CA . LEU A 1 125 ? -12.216 7.008 5.485 1.00 87.88 125 LEU A CA 1
ATOM 973 C C . LEU A 1 125 ? -13.372 6.757 6.443 1.00 87.88 125 LEU A C 1
ATOM 975 O O . LEU A 1 125 ? -13.101 6.398 7.590 1.00 87.88 125 LEU A O 1
ATOM 979 N N . PRO A 1 126 ? -14.627 6.902 5.986 1.00 86.81 126 PRO A N 1
ATOM 980 C CA . PRO A 1 126 ? -15.775 6.523 6.790 1.00 86.81 126 PRO A CA 1
ATOM 981 C C . PRO A 1 126 ? -15.803 4.997 6.929 1.00 86.81 126 PRO A C 1
ATOM 983 O O . PRO A 1 126 ? -15.868 4.278 5.929 1.00 86.81 126 PRO A O 1
ATOM 986 N N . LEU A 1 127 ? -15.725 4.502 8.163 1.00 84.31 127 LEU A N 1
ATOM 987 C CA . LEU A 1 127 ? -15.809 3.082 8.504 1.00 84.31 127 LEU A CA 1
ATOM 988 C C . LEU A 1 127 ? -16.654 2.923 9.769 1.00 84.31 127 LEU A C 1
ATOM 990 O O . LEU A 1 127 ? -16.330 3.479 10.818 1.00 84.31 127 LEU A O 1
ATOM 994 N N . GLY A 1 128 ? -17.753 2.173 9.649 1.00 78.38 128 GLY A N 1
ATOM 995 C CA . GLY A 1 128 ? -18.760 2.087 10.706 1.00 78.38 128 GLY A CA 1
ATOM 996 C C . GLY A 1 128 ? -19.342 3.466 11.033 1.00 78.38 128 GLY A C 1
ATOM 997 O O . GLY A 1 128 ? -19.689 4.221 10.126 1.00 78.38 128 GLY A O 1
ATOM 998 N N . ASP A 1 129 ? -19.397 3.792 12.324 1.00 79.00 129 ASP A N 1
ATOM 999 C CA . ASP A 1 129 ? -19.890 5.081 12.835 1.00 79.00 129 ASP A CA 1
ATOM 1000 C C . ASP A 1 129 ? -18.789 6.153 12.953 1.00 79.00 129 ASP A C 1
ATOM 1002 O O . ASP A 1 129 ? -19.013 7.228 13.511 1.00 79.00 129 ASP A O 1
ATOM 1006 N N . GLY A 1 130 ? -17.576 5.860 12.474 1.00 86.00 130 GLY A N 1
ATOM 1007 C CA . GLY A 1 130 ? -16.409 6.717 12.638 1.00 86.00 130 GLY A CA 1
ATOM 1008 C C . GLY A 1 130 ? -15.659 6.994 11.343 1.00 86.00 130 GLY A C 1
ATOM 1009 O O . GLY A 1 130 ? -16.007 6.542 10.252 1.00 86.00 130 GLY A O 1
ATOM 1010 N N . GLU A 1 131 ? -14.574 7.745 11.492 1.00 90.44 131 GLU A N 1
ATOM 1011 C CA . GLU A 1 131 ? -13.624 8.015 10.425 1.00 90.44 131 GLU A CA 1
ATOM 1012 C C . GLU A 1 131 ? -12.222 7.601 10.856 1.00 90.44 131 GLU A C 1
ATOM 1014 O O . GLU A 1 131 ? -11.778 7.951 11.953 1.00 90.44 131 GLU A O 1
ATOM 1019 N N . ILE A 1 132 ? -11.497 6.917 9.971 1.00 90.94 132 ILE A N 1
ATOM 1020 C CA . ILE A 1 132 ? -10.089 6.591 10.187 1.00 90.94 132 ILE A CA 1
ATOM 1021 C C . ILE A 1 132 ? -9.195 7.366 9.213 1.00 90.94 132 ILE A C 1
ATOM 1023 O O . ILE A 1 132 ? -9.466 7.393 8.008 1.00 90.94 132 ILE A O 1
ATOM 1027 N N . PRO A 1 133 ? -8.114 8.002 9.691 1.00 91.62 133 PRO A N 1
ATOM 1028 C CA . PRO A 1 133 ? -7.072 8.515 8.817 1.00 91.62 133 PRO A CA 1
ATOM 1029 C C . PRO A 1 133 ? -6.520 7.410 7.911 1.00 91.62 133 PRO A C 1
ATOM 1031 O O . PRO A 1 133 ? -6.268 6.287 8.352 1.00 91.62 133 PRO A O 1
ATOM 1034 N N . ALA A 1 134 ? -6.308 7.730 6.641 1.00 91.56 134 ALA A N 1
ATOM 1035 C CA . ALA A 1 134 ? -5.789 6.800 5.656 1.00 91.56 134 ALA A CA 1
ATOM 1036 C C . ALA A 1 134 ? -4.857 7.495 4.669 1.00 91.56 134 ALA A C 1
ATOM 1038 O O . ALA A 1 134 ? -5.117 8.611 4.220 1.00 91.56 134 ALA A O 1
ATOM 1039 N N . MET A 1 135 ? -3.789 6.807 4.283 1.00 90.50 135 MET A N 1
ATOM 1040 C CA . MET A 1 135 ? -2.842 7.265 3.271 1.00 90.50 135 MET A CA 1
ATOM 1041 C C . MET A 1 135 ? -2.648 6.176 2.228 1.00 90.50 135 MET A C 1
ATOM 1043 O O . MET A 1 135 ? -2.546 5.000 2.573 1.00 90.50 135 MET A O 1
ATOM 1047 N N . ALA A 1 136 ? -2.571 6.562 0.955 1.00 89.19 136 ALA A N 1
ATOM 1048 C CA . ALA A 1 136 ? -2.249 5.629 -0.114 1.00 89.19 136 ALA A CA 1
ATOM 1049 C C . ALA A 1 136 ? -0.755 5.696 -0.432 1.00 89.19 136 ALA A C 1
ATOM 1051 O O . ALA A 1 136 ? -0.191 6.778 -0.583 1.00 89.19 136 ALA A O 1
ATOM 1052 N N . ILE A 1 137 ? -0.121 4.538 -0.587 1.00 88.94 137 ILE A N 1
ATOM 1053 C CA . ILE A 1 137 ? 1.253 4.431 -1.078 1.00 88.94 137 ILE A CA 1
ATOM 1054 C C . ILE A 1 137 ? 1.319 3.482 -2.267 1.00 88.94 137 ILE A C 1
ATOM 1056 O O . ILE A 1 137 ? 0.507 2.564 -2.422 1.00 88.94 137 ILE A O 1
ATOM 1060 N N . ARG A 1 138 ? 2.326 3.668 -3.124 1.00 86.88 138 ARG A N 1
ATOM 1061 C CA . ARG A 1 138 ? 2.599 2.680 -4.172 1.00 86.88 138 ARG A CA 1
ATOM 1062 C C . ARG A 1 138 ? 2.944 1.330 -3.545 1.00 86.88 138 ARG A C 1
ATOM 1064 O O . ARG A 1 138 ? 3.648 1.269 -2.541 1.00 86.88 138 ARG A O 1
ATOM 1071 N N . SER A 1 139 ? 2.455 0.255 -4.157 1.00 86.81 139 SER A N 1
ATOM 1072 C CA . SER A 1 139 ? 2.739 -1.101 -3.692 1.00 86.81 139 SER A CA 1
ATOM 1073 C C . SER A 1 139 ? 4.192 -1.511 -3.976 1.00 86.81 139 SER A C 1
ATOM 1075 O O . SER A 1 139 ? 4.784 -1.033 -4.955 1.00 86.81 139 SER A O 1
ATOM 1077 N N . PRO A 1 140 ? 4.754 -2.449 -3.189 1.00 89.00 140 PRO A N 1
ATOM 1078 C CA . PRO A 1 140 ? 6.053 -3.049 -3.482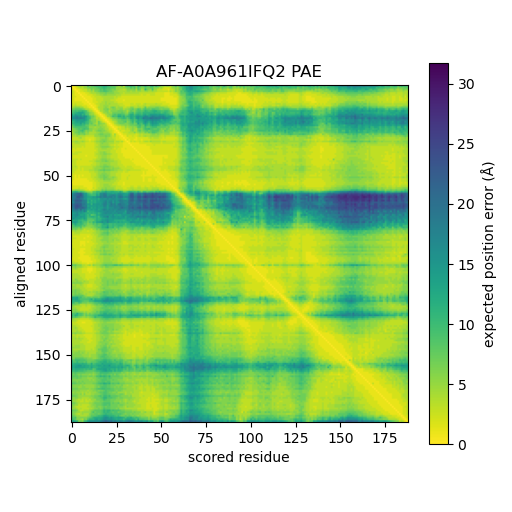 1.00 89.00 140 PRO A CA 1
ATOM 1079 C C . PRO A 1 140 ? 6.140 -3.618 -4.907 1.00 89.00 140 PRO A C 1
ATOM 1081 O O . PRO A 1 140 ? 7.106 -3.354 -5.619 1.00 89.00 140 PRO A O 1
ATOM 1084 N N . ALA A 1 141 ? 5.087 -4.283 -5.394 1.00 85.69 141 ALA A N 1
ATOM 1085 C CA . ALA A 1 141 ? 5.033 -4.795 -6.765 1.00 85.69 141 ALA A CA 1
ATOM 1086 C C . ALA A 1 141 ? 5.248 -3.701 -7.836 1.00 85.69 141 ALA A C 1
ATOM 1088 O O . ALA A 1 141 ? 6.001 -3.895 -8.795 1.00 85.69 141 ALA A O 1
ATOM 1089 N N . ALA A 1 142 ? 4.626 -2.527 -7.674 1.00 84.06 142 ALA A N 1
ATOM 1090 C CA . ALA A 1 142 ? 4.762 -1.420 -8.625 1.00 84.06 142 ALA A CA 1
ATOM 1091 C C . ALA A 1 142 ? 6.183 -0.830 -8.633 1.00 84.06 142 ALA A C 1
ATOM 1093 O O . ALA A 1 142 ? 6.699 -0.431 -9.680 1.00 84.06 142 ALA A O 1
ATOM 1094 N N . LEU A 1 143 ? 6.824 -0.789 -7.468 1.00 87.69 143 LEU A N 1
ATOM 1095 C CA . LEU A 1 143 ? 8.205 -0.348 -7.316 1.00 87.69 143 LEU A CA 1
ATOM 1096 C C . LEU A 1 143 ? 9.202 -1.362 -7.885 1.00 87.69 143 LEU A C 1
ATOM 1098 O O . LEU A 1 143 ? 10.107 -0.962 -8.615 1.00 87.69 143 LEU A O 1
ATOM 1102 N N . LEU A 1 144 ? 9.011 -2.662 -7.644 1.00 88.69 144 LEU A N 1
ATOM 1103 C CA . LEU A 1 144 ? 9.830 -3.712 -8.259 1.00 88.69 144 LEU A CA 1
ATOM 1104 C C . LEU A 1 144 ? 9.737 -3.677 -9.784 1.00 88.69 144 LEU A C 1
ATOM 1106 O O . LEU A 1 144 ? 10.740 -3.854 -10.477 1.00 88.69 144 LEU A O 1
ATOM 1110 N N . ALA A 1 145 ? 8.550 -3.419 -10.340 1.00 87.56 145 ALA A N 1
ATOM 1111 C CA . ALA A 1 145 ? 8.393 -3.241 -11.780 1.00 87.56 145 ALA A CA 1
ATOM 1112 C C . ALA A 1 145 ? 9.238 -2.064 -12.305 1.00 87.56 145 ALA A C 1
ATOM 1114 O O . ALA A 1 145 ? 9.820 -2.158 -13.389 1.00 87.56 145 ALA A O 1
ATOM 1115 N N . LEU A 1 146 ? 9.349 -0.977 -11.534 1.00 87.56 146 LEU A N 1
ATOM 1116 C CA . LEU A 1 146 ? 10.190 0.172 -11.869 1.00 87.56 146 LEU A CA 1
ATOM 1117 C C . LEU A 1 146 ? 11.688 -0.155 -11.757 1.00 87.56 146 LEU A C 1
ATOM 1119 O O . LEU A 1 146 ? 12.439 0.144 -12.686 1.00 87.56 146 LEU A O 1
ATOM 1123 N N . GLU A 1 147 ? 12.115 -0.835 -10.687 1.00 89.56 147 GLU A N 1
ATOM 1124 C CA . GLU A 1 147 ? 13.505 -1.284 -10.504 1.00 89.56 147 GLU A CA 1
ATOM 1125 C C . GLU A 1 147 ? 13.933 -2.247 -11.628 1.00 89.56 147 GLU A C 1
ATOM 1127 O O . GLU A 1 147 ? 15.025 -2.125 -12.190 1.00 89.56 147 GLU A O 1
ATOM 1132 N N . ASN A 1 148 ? 13.034 -3.138 -12.056 1.00 89.12 148 ASN A N 1
ATOM 1133 C CA . ASN A 1 148 ? 13.252 -4.027 -13.197 1.00 89.12 148 ASN A CA 1
ATOM 1134 C C . ASN A 1 148 ? 13.356 -3.275 -14.529 1.00 89.12 148 ASN A C 1
ATOM 1136 O O . ASN A 1 148 ? 14.226 -3.592 -15.345 1.00 89.12 148 ASN A O 1
ATOM 1140 N N . LYS A 1 149 ? 12.499 -2.270 -14.762 1.00 88.56 149 LYS A N 1
ATOM 1141 C CA . LYS A 1 149 ? 12.603 -1.393 -15.941 1.00 88.56 149 LYS A CA 1
ATOM 1142 C C . LYS A 1 149 ? 13.940 -0.649 -15.956 1.00 88.56 149 LYS A C 1
ATOM 1144 O O . LYS A 1 149 ? 14.579 -0.603 -17.006 1.00 88.56 149 LYS A O 1
ATOM 1149 N N . ARG A 1 150 ? 14.391 -0.138 -14.803 1.00 90.31 150 ARG A N 1
ATOM 1150 C CA . ARG A 1 150 ? 15.697 0.525 -14.653 1.00 90.31 150 ARG A CA 1
ATOM 1151 C C . ARG A 1 150 ? 16.842 -0.411 -15.021 1.00 90.31 150 ARG A C 1
ATOM 1153 O O . ARG A 1 150 ? 17.682 -0.044 -15.839 1.00 90.31 150 ARG A O 1
ATOM 1160 N N . ARG A 1 151 ? 16.856 -1.621 -14.451 1.00 89.75 151 ARG A N 1
ATOM 1161 C CA . ARG A 1 151 ? 17.881 -2.638 -14.730 1.00 89.75 151 ARG A CA 1
ATOM 1162 C C . ARG A 1 151 ? 17.966 -2.942 -16.228 1.00 89.75 151 ARG A C 1
ATOM 1164 O O . ARG A 1 151 ? 19.038 -2.816 -16.807 1.00 89.75 151 ARG A O 1
ATOM 1171 N N . ARG A 1 152 ? 16.825 -3.212 -16.871 1.00 90.19 152 ARG A N 1
ATOM 1172 C CA . ARG A 1 152 ? 16.760 -3.489 -18.318 1.00 90.19 152 ARG A CA 1
ATOM 1173 C C . ARG A 1 152 ? 17.227 -2.312 -19.178 1.00 90.19 152 ARG A C 1
ATOM 1175 O O . ARG A 1 152 ? 17.845 -2.529 -20.213 1.00 90.19 152 ARG A O 1
ATOM 1182 N N . ALA A 1 153 ? 16.916 -1.073 -18.790 1.00 87.75 153 ALA A N 1
ATOM 1183 C CA . ALA A 1 153 ? 17.385 0.111 -19.511 1.00 87.75 153 ALA A CA 1
ATOM 1184 C C . ALA A 1 153 ? 18.915 0.254 -19.434 1.00 87.75 153 ALA A C 1
ATOM 1186 O O . ALA A 1 153 ? 19.542 0.570 -20.443 1.00 87.75 153 ALA A O 1
ATOM 1187 N N . GLY A 1 154 ? 19.500 -0.039 -18.265 1.00 86.81 154 GLY A N 1
ATOM 1188 C CA . GLY A 1 154 ? 20.950 -0.065 -18.064 1.00 86.81 154 GLY A CA 1
ATOM 1189 C C . GLY A 1 154 ? 21.639 -1.166 -18.873 1.00 86.81 154 GLY A C 1
ATOM 1190 O O . GLY A 1 154 ? 22.588 -0.882 -19.593 1.00 86.81 154 GLY A O 1
ATOM 1191 N N . GLU A 1 155 ? 21.111 -2.393 -18.836 1.00 90.50 155 GLU A N 1
ATOM 1192 C CA . GLU A 1 155 ? 21.627 -3.536 -19.614 1.00 90.50 155 GLU A CA 1
ATOM 1193 C C . GLU A 1 155 ? 21.611 -3.279 -21.128 1.00 90.50 155 GLU A C 1
ATOM 1195 O O . GLU A 1 155 ? 22.483 -3.747 -21.853 1.00 90.50 155 GLU A O 1
ATOM 1200 N N . ARG A 1 156 ? 20.628 -2.513 -21.615 1.00 89.12 156 ARG A N 1
ATOM 1201 C CA . ARG A 1 156 ? 20.485 -2.150 -23.034 1.00 89.12 156 ARG A CA 1
ATOM 1202 C C . ARG A 1 156 ? 21.268 -0.896 -23.436 1.00 89.12 156 ARG A C 1
ATOM 1204 O O . ARG A 1 156 ? 21.142 -0.465 -24.578 1.00 89.12 156 ARG A O 1
ATOM 1211 N N . GLY A 1 157 ? 22.004 -0.270 -22.515 1.00 87.56 157 GLY A N 1
ATOM 1212 C CA . GLY A 1 157 ? 22.756 0.961 -22.783 1.00 87.56 157 GLY A CA 1
ATOM 1213 C C . GLY A 1 157 ? 21.888 2.184 -23.111 1.00 87.56 157 GLY A C 1
ATOM 1214 O O . GLY A 1 157 ? 22.388 3.158 -23.667 1.00 87.56 157 GLY A O 1
ATOM 1215 N N . ASN A 1 158 ? 20.587 2.172 -22.788 1.00 87.31 158 ASN A N 1
ATOM 1216 C CA . ASN A 1 158 ? 19.704 3.314 -23.039 1.00 87.31 158 ASN A CA 1
ATOM 1217 C C . ASN A 1 158 ? 19.819 4.335 -21.895 1.00 87.31 158 ASN A C 1
ATOM 1219 O O . ASN A 1 158 ? 19.020 4.342 -20.954 1.00 87.31 158 ASN A O 1
ATOM 1223 N N . GLU A 1 159 ? 20.833 5.196 -21.980 1.00 87.44 159 GLU A N 1
ATOM 1224 C CA . GLU A 1 159 ? 21.194 6.143 -20.921 1.00 87.44 159 GLU A CA 1
ATOM 1225 C C . GLU A 1 159 ? 20.094 7.183 -20.630 1.00 87.44 159 GLU A C 1
ATOM 1227 O O . GLU A 1 159 ? 19.864 7.537 -19.471 1.00 87.44 159 GLU A O 1
ATOM 1232 N N . SER A 1 160 ? 19.367 7.631 -21.659 1.00 88.25 160 SER A N 1
ATOM 1233 C CA . SER A 1 160 ? 18.249 8.576 -21.510 1.00 88.25 160 SER A CA 1
ATOM 1234 C C . SER A 1 160 ? 17.097 7.961 -20.707 1.00 88.25 160 SER A C 1
ATOM 1236 O O . SER A 1 160 ? 16.676 8.513 -19.685 1.00 88.25 160 SER A O 1
ATOM 1238 N N . ALA A 1 161 ? 16.652 6.758 -21.094 1.00 86.31 161 ALA A N 1
ATOM 1239 C CA . ALA A 1 161 ? 15.609 6.037 -20.367 1.00 86.31 161 ALA A CA 1
ATOM 1240 C C . ALA A 1 161 ? 16.052 5.685 -18.939 1.00 86.31 161 ALA A C 1
ATOM 1242 O O . ALA A 1 161 ? 15.266 5.807 -18.000 1.00 86.31 161 ALA A O 1
ATOM 1243 N N . TYR A 1 162 ? 17.318 5.300 -18.748 1.00 87.56 162 TYR A N 1
ATOM 1244 C CA . TYR A 1 162 ? 17.869 5.013 -17.425 1.00 87.56 162 TYR A CA 1
ATOM 1245 C C . TYR A 1 162 ? 17.794 6.234 -16.495 1.00 87.56 162 TYR A C 1
ATOM 1247 O O . TYR A 1 162 ? 17.260 6.127 -15.388 1.00 87.56 162 TYR A O 1
ATOM 1255 N N . LYS A 1 163 ? 18.258 7.409 -16.949 1.00 89.06 163 LYS A N 1
ATOM 1256 C CA . LYS A 1 163 ? 18.207 8.660 -16.167 1.00 89.06 163 LYS A CA 1
ATOM 1257 C C . LYS A 1 163 ? 16.771 9.058 -15.821 1.00 89.06 163 LYS A C 1
ATOM 1259 O O . LYS A 1 163 ? 16.504 9.432 -14.678 1.00 89.06 163 LYS A O 1
ATOM 1264 N N . GLN A 1 164 ? 15.843 8.921 -16.769 1.00 89.88 164 GLN A N 1
ATOM 1265 C CA . GLN A 1 164 ? 14.427 9.213 -16.540 1.00 89.88 164 GLN A CA 1
ATOM 1266 C C . GLN A 1 164 ? 13.823 8.299 -15.462 1.00 89.88 164 GLN A C 1
ATOM 1268 O O . GLN A 1 164 ? 13.166 8.786 -14.540 1.00 89.88 164 GLN A O 1
ATOM 1273 N N . ILE A 1 165 ? 14.082 6.988 -15.535 1.00 88.69 165 ILE A N 1
ATOM 1274 C CA . ILE A 1 165 ? 13.556 6.014 -14.567 1.00 88.69 165 ILE A CA 1
ATOM 1275 C C . ILE A 1 165 ? 14.153 6.248 -13.173 1.00 88.69 165 ILE A C 1
ATOM 1277 O O . ILE A 1 165 ? 13.415 6.230 -12.191 1.00 88.69 165 ILE A O 1
ATOM 1281 N N . VAL A 1 166 ? 15.456 6.535 -13.071 1.00 89.06 166 VAL A N 1
ATOM 1282 C CA . VAL A 1 166 ? 16.104 6.883 -11.791 1.00 89.06 166 VAL A CA 1
ATOM 1283 C C . VAL A 1 166 ? 15.469 8.129 -11.167 1.00 89.06 166 VAL A C 1
ATOM 1285 O O . VAL A 1 166 ? 15.220 8.160 -9.959 1.00 89.06 166 VAL A O 1
ATOM 1288 N N . GLY A 1 167 ? 15.175 9.150 -11.978 1.00 86.62 167 GLY A N 1
ATOM 1289 C CA . GLY A 1 167 ? 14.474 10.352 -11.524 1.00 86.62 167 GLY A CA 1
ATOM 1290 C C . GLY A 1 167 ? 13.097 10.028 -10.940 1.00 86.62 167 GLY A C 1
ATOM 1291 O O . GLY A 1 167 ? 12.792 10.440 -9.819 1.00 86.62 167 GLY A O 1
ATOM 1292 N N . GLN A 1 168 ? 12.304 9.226 -11.655 1.00 85.50 168 GLN A N 1
ATOM 1293 C CA . GLN A 1 168 ? 10.990 8.769 -11.190 1.00 85.50 168 GLN A CA 1
ATOM 1294 C C . GLN A 1 168 ? 11.088 7.955 -9.893 1.00 85.50 168 GLN A C 1
ATOM 1296 O O . GLN A 1 168 ? 10.342 8.206 -8.949 1.00 85.50 168 GLN A O 1
ATOM 1301 N N . GLU A 1 169 ? 12.037 7.022 -9.814 1.00 85.00 169 GLU A N 1
ATOM 1302 C CA . GLU A 1 169 ? 12.264 6.180 -8.637 1.00 85.00 169 GLU A CA 1
ATOM 1303 C C . GLU A 1 169 ? 12.595 7.029 -7.402 1.00 85.00 169 GLU A C 1
ATOM 1305 O O . GLU A 1 169 ? 12.028 6.815 -6.330 1.00 85.00 169 GLU A O 1
ATOM 1310 N N . LYS A 1 170 ? 13.451 8.047 -7.554 1.00 85.38 170 LYS A N 1
ATOM 1311 C CA . LYS A 1 170 ? 13.819 8.961 -6.465 1.00 85.38 170 LYS A CA 1
ATOM 1312 C C . LYS A 1 170 ? 12.624 9.771 -5.963 1.00 85.38 170 LYS A C 1
ATOM 1314 O O . LYS A 1 170 ? 12.483 9.936 -4.752 1.00 85.38 170 LYS A O 1
ATOM 1319 N N . VAL A 1 171 ? 11.777 10.271 -6.866 1.00 84.50 171 VAL A N 1
ATOM 1320 C CA . VAL A 1 171 ? 10.556 11.012 -6.501 1.00 84.50 171 VAL A CA 1
ATOM 1321 C C . VAL A 1 171 ? 9.595 10.107 -5.736 1.00 84.50 171 VAL A C 1
ATOM 1323 O O . VAL A 1 1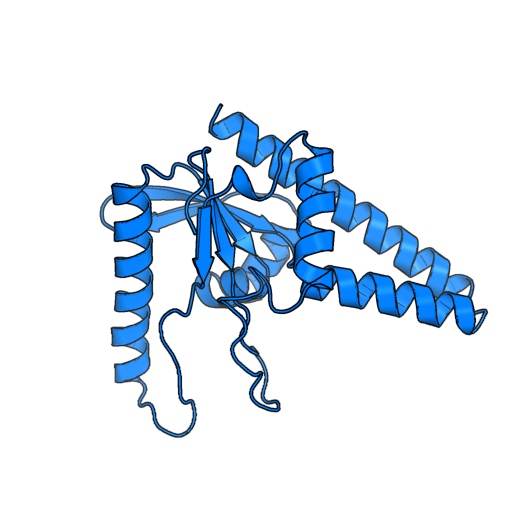71 ? 9.145 10.474 -4.653 1.00 84.50 171 VAL A O 1
ATOM 1326 N N . ILE A 1 172 ? 9.350 8.895 -6.240 1.00 83.12 172 ILE A N 1
ATOM 1327 C CA . ILE A 1 172 ? 8.436 7.942 -5.603 1.00 83.12 172 ILE A CA 1
ATOM 1328 C C . ILE A 1 172 ? 8.963 7.514 -4.229 1.00 83.12 172 ILE A C 1
ATOM 1330 O O . ILE A 1 172 ? 8.221 7.568 -3.254 1.00 83.12 172 ILE A O 1
ATOM 1334 N N . LYS A 1 173 ? 10.244 7.136 -4.117 1.00 84.56 173 LYS A N 1
ATOM 1335 C CA . LYS A 1 173 ? 10.843 6.724 -2.835 1.00 84.56 173 LYS A CA 1
ATOM 1336 C C . LYS A 1 173 ? 10.775 7.847 -1.798 1.00 84.56 173 LYS A C 1
ATOM 1338 O O . LYS A 1 173 ? 10.441 7.589 -0.647 1.00 84.56 173 LYS A O 1
ATOM 1343 N N . LYS A 1 174 ? 11.025 9.098 -2.204 1.00 83.62 174 LYS A N 1
ATOM 1344 C CA . LYS A 1 174 ? 10.854 10.264 -1.322 1.00 83.62 174 LYS A CA 1
ATOM 1345 C C . LYS A 1 174 ? 9.403 10.459 -0.888 1.00 83.62 174 LYS A C 1
ATOM 1347 O O . LYS A 1 174 ? 9.180 10.695 0.294 1.00 83.62 174 LYS A O 1
ATOM 1352 N N . SER A 1 175 ? 8.450 10.346 -1.813 1.00 81.06 175 SER A N 1
ATOM 1353 C CA . SER A 1 175 ? 7.018 10.465 -1.510 1.00 81.06 175 SER A CA 1
ATOM 1354 C C . SER A 1 175 ? 6.575 9.400 -0.502 1.00 81.06 175 SER A C 1
ATOM 1356 O O . SER A 1 175 ? 5.995 9.738 0.523 1.00 81.06 175 SER A O 1
ATOM 1358 N N . ILE A 1 176 ? 6.980 8.139 -0.696 1.00 84.00 176 ILE A N 1
ATOM 1359 C CA . ILE A 1 176 ? 6.680 7.038 0.234 1.00 84.00 176 ILE A CA 1
ATOM 1360 C C . ILE A 1 176 ? 7.270 7.295 1.619 1.00 84.00 176 ILE A C 1
ATOM 1362 O O . ILE A 1 176 ? 6.565 7.166 2.613 1.00 84.00 176 ILE A O 1
ATOM 1366 N N . VAL A 1 177 ? 8.547 7.677 1.707 1.00 85.94 177 VAL A N 1
ATOM 1367 C CA . VAL A 1 177 ? 9.185 7.966 3.002 1.00 85.94 177 VAL A CA 1
ATOM 1368 C C . VAL A 1 177 ? 8.512 9.153 3.692 1.00 85.94 177 VAL A C 1
ATOM 1370 O O . VAL A 1 177 ? 8.312 9.118 4.902 1.00 85.94 177 VAL A O 1
ATOM 1373 N N . SER A 1 178 ? 8.139 10.191 2.941 1.00 84.06 178 SER A N 1
ATOM 1374 C CA . SER A 1 178 ? 7.403 11.339 3.479 1.00 84.06 178 SER A CA 1
ATOM 1375 C C . SER A 1 178 ? 6.034 10.924 4.016 1.00 84.06 178 SER A C 1
ATOM 1377 O O . SER A 1 178 ? 5.708 11.258 5.151 1.00 84.06 178 SER A O 1
ATOM 1379 N N . ALA A 1 179 ? 5.277 10.148 3.237 1.00 80.88 179 ALA A N 1
ATOM 1380 C CA . ALA A 1 179 ? 3.974 9.629 3.629 1.00 80.88 179 ALA A CA 1
ATOM 1381 C C . ALA A 1 179 ? 4.079 8.752 4.881 1.00 80.88 179 ALA A C 1
ATOM 1383 O O . ALA A 1 179 ? 3.331 8.951 5.827 1.00 80.88 179 ALA A O 1
ATOM 1384 N N . LEU A 1 180 ? 5.064 7.848 4.936 1.00 84.56 180 LEU A N 1
ATOM 1385 C CA . LEU A 1 180 ? 5.332 7.013 6.109 1.00 84.56 180 LEU A CA 1
ATOM 1386 C C . LEU A 1 180 ? 5.701 7.843 7.345 1.00 84.56 180 LEU A C 1
ATOM 1388 O O . LEU A 1 180 ? 5.256 7.524 8.440 1.00 84.56 180 LEU A O 1
ATOM 1392 N N . ARG A 1 181 ? 6.486 8.917 7.204 1.00 86.81 181 ARG A N 1
ATOM 1393 C CA . ARG A 1 181 ? 6.807 9.797 8.342 1.00 86.81 181 ARG A CA 1
ATOM 1394 C C . ARG A 1 181 ? 5.581 10.537 8.856 1.00 86.81 181 ARG A C 1
ATOM 1396 O O . ARG A 1 181 ? 5.370 10.558 10.060 1.00 86.81 181 ARG A O 1
ATOM 1403 N N . GLN A 1 182 ? 4.782 11.111 7.960 1.00 80.50 182 GLN A N 1
ATOM 1404 C CA . GLN A 1 182 ? 3.546 11.808 8.327 1.00 80.50 182 GLN A CA 1
ATOM 1405 C C . GLN A 1 182 ? 2.548 10.855 8.992 1.00 80.50 182 GLN A C 1
ATOM 1407 O O . GLN A 1 182 ? 1.991 11.173 10.038 1.00 80.50 182 GLN A O 1
ATOM 1412 N N . ALA A 1 183 ? 2.395 9.661 8.420 1.00 77.31 183 ALA A N 1
ATOM 1413 C CA . ALA A 1 183 ? 1.631 8.557 8.979 1.00 77.31 183 ALA A CA 1
ATOM 1414 C C . ALA A 1 183 ? 2.047 8.246 10.423 1.00 77.31 183 ALA A C 1
ATOM 1416 O O . ALA A 1 183 ? 1.214 8.224 11.324 1.00 77.31 183 ALA A O 1
ATOM 1417 N N . LEU A 1 184 ? 3.343 8.027 10.648 1.00 83.38 184 LEU A N 1
ATOM 1418 C CA . LEU A 1 184 ? 3.862 7.635 11.957 1.00 83.38 184 LEU A CA 1
ATOM 1419 C C . LEU A 1 184 ? 3.769 8.766 12.991 1.00 83.38 184 LEU A C 1
ATOM 1421 O O . LEU A 1 184 ? 3.416 8.501 14.133 1.00 83.38 184 LEU A O 1
ATOM 1425 N N . GLN A 1 185 ? 3.976 10.023 12.589 1.00 83.44 185 GLN A N 1
ATOM 1426 C CA . GLN A 1 185 ? 3.789 11.188 13.467 1.00 83.44 185 GLN A CA 1
ATOM 1427 C C . GLN A 1 185 ? 2.348 11.360 13.956 1.00 83.44 185 GLN A C 1
ATOM 1429 O O . GLN A 1 185 ? 2.132 11.953 15.005 1.00 83.44 185 GLN A O 1
ATOM 1434 N N . ALA A 1 186 ? 1.356 10.878 13.205 1.00 72.69 186 ALA A N 1
ATOM 1435 C CA . ALA A 1 186 ? -0.046 10.974 13.602 1.00 72.69 186 ALA A CA 1
ATOM 1436 C C . ALA A 1 186 ? -0.447 9.947 14.677 1.00 72.69 186 ALA A C 1
ATOM 1438 O O . ALA A 1 186 ? -1.558 10.026 15.204 1.00 72.69 1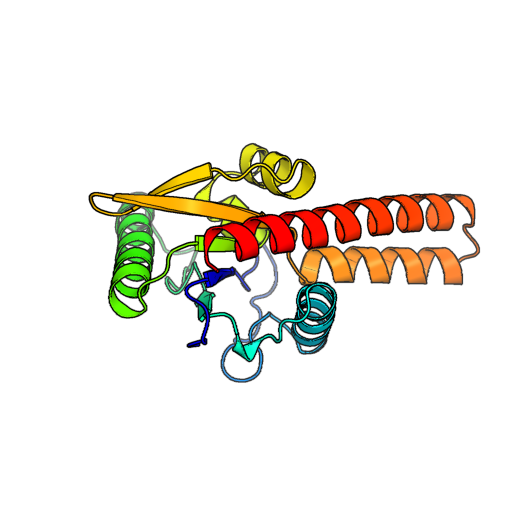86 ALA A O 1
ATOM 1439 N N . VAL A 1 187 ? 0.413 8.962 14.966 1.00 79.00 187 VAL A N 1
ATOM 1440 C CA . VAL A 1 187 ? 0.091 7.824 15.842 1.00 79.00 187 VAL A CA 1
ATOM 1441 C C . VAL A 1 187 ? 1.070 7.599 16.999 1.00 79.00 187 VAL A C 1
ATOM 1443 O O . VAL A 1 187 ? 0.736 6.814 17.889 1.00 79.00 187 VAL A O 1
ATOM 1446 N N . GLU A 1 188 ? 2.240 8.246 16.979 1.00 68.56 188 GLU A N 1
ATOM 1447 C CA . GLU A 1 188 ? 3.192 8.344 18.103 1.00 68.56 188 GLU A CA 1
ATOM 1448 C C . GLU A 1 188 ? 2.753 9.407 19.119 1.00 68.56 188 GLU A C 1
ATOM 1450 O O . GLU A 1 188 ? 2.846 9.112 20.332 1.00 68.56 188 GLU A O 1
#

Mean predicted aligned error: 6.67 Å